Protein AF-0000000077847222 (afdb_homodimer)

pLDDT: mean 74.65, std 18.97, range [24.52, 93.81]

Foldseek 3Di:
DDQPCLVVPCPCPPDDPVRVVVVVLLSLLVSQQDPPDASWHALVSLLVSCCVVVVPLSVQQPCSVVQQVPQDDRGGRTRHVVSSVSSVVSSVVSVVVVVVPD/DLQPPLVVPCPCPPDDPVRVVVVVLLSLLVRQQDPDPASWHALVSLLVSCCVVVVPLSVQQPCSVVQQVPQDDNGGRTRHVVSSVSSVVSSVVSVVVVVPVD

InterPro domains:
  IPR011992 EF-hand domain pair [SSF47473] (16-96)
  IPR013787 S100/CaBP-9k-type, calcium binding, subdomain [PF01023] (19-59)
  IPR013787 S100/CaBP-9k-type, calcium binding, subdomain [SM01394] (18-59)

Structure (mmCIF, N/CA/C/O backbone):
data_AF-0000000077847222-model_v1
#
loop_
_entity.id
_entity.type
_entity.pdbx_description
1 polymer 'S100 calcium binding protein A14'
#
loop_
_atom_site.group_PDB
_atom_site.id
_atom_site.type_symbol
_atom_site.label_atom_id
_atom_site.label_alt_id
_atom_site.label_comp_id
_atom_site.label_asym_id
_atom_site.label_entity_id
_atom_site.label_seq_id
_atom_site.pdbx_PDB_ins_code
_atom_site.Cartn_x
_atom_site.Cartn_y
_atom_site.Cartn_z
_atom_site.occupancy
_atom_site.B_iso_or_equiv
_atom_site.auth_seq_id
_atom_site.auth_comp_id
_atom_site.auth_asym_id
_atom_site.auth_atom_id
_atom_site.pdbx_PDB_model_num
ATOM 1 N N . MET A 1 1 ? -27.25 9.055 10.344 1 24.52 1 MET A N 1
ATOM 2 C CA . MET A 1 1 ? -26.688 7.973 11.148 1 24.52 1 MET A CA 1
ATOM 3 C C . MET A 1 1 ? -25.312 7.559 10.625 1 24.52 1 MET A C 1
ATOM 5 O O . MET A 1 1 ? -25.125 7.414 9.414 1 24.52 1 MET A O 1
ATOM 9 N N . GLY A 1 2 ? -24.188 7.855 11.445 1 28.55 2 GLY A N 1
ATOM 10 C CA . GLY A 1 2 ? -22.781 8.078 11.156 1 28.55 2 GLY A CA 1
ATOM 11 C C . GLY A 1 2 ? -22.156 6.961 10.344 1 28.55 2 GLY A C 1
ATOM 12 O O . GLY A 1 2 ? -22.641 5.828 10.359 1 28.55 2 GLY A O 1
ATOM 13 N N . PHE A 1 3 ? -21.688 7.148 9.25 1 30.14 3 PHE A N 1
ATOM 14 C CA . PHE A 1 3 ? -20.469 6.766 8.539 1 30.14 3 PHE A CA 1
ATOM 15 C C . PHE A 1 3 ? -19.484 6.066 9.469 1 30.14 3 PHE A C 1
ATOM 17 O O . PHE A 1 3 ? -19.547 6.238 10.688 1 30.14 3 PHE A O 1
ATOM 24 N N . GLY A 1 4 ? -18.922 4.781 9.062 1 32.62 4 GLY A N 1
ATOM 25 C CA . GLY A 1 4 ? -17.984 3.844 9.656 1 32.62 4 GLY A CA 1
ATOM 26 C C . GLY A 1 4 ? -16.953 4.516 10.547 1 32.62 4 GLY A C 1
ATOM 27 O O . GLY A 1 4 ? -16.297 5.469 10.125 1 32.62 4 GLY A O 1
ATOM 28 N N . CYS A 1 5 ? -17.297 4.707 11.797 1 34.44 5 CYS A N 1
ATOM 29 C CA . CYS A 1 5 ? -16.578 5.078 13.008 1 34.44 5 CYS A CA 1
ATOM 30 C C . CYS A 1 5 ? -15.141 4.574 12.953 1 34.44 5 CYS A C 1
ATOM 32 O O . CYS A 1 5 ? -14.891 3.371 13.062 1 34.44 5 CYS A O 1
ATOM 34 N N . CYS A 1 6 ? -14.43 4.746 11.859 1 36.31 6 CYS A N 1
ATOM 35 C CA . CYS A 1 6 ? -12.992 4.543 11.828 1 36.31 6 CYS A CA 1
ATOM 36 C C . CYS A 1 6 ? -12.383 4.762 13.211 1 36.31 6 CYS A C 1
ATOM 38 O O . CYS A 1 6 ? -12.242 5.902 13.656 1 36.31 6 CYS A O 1
ATOM 40 N N . LYS A 1 7 ? -13.047 4.105 14.25 1 34.22 7 LYS A N 1
ATOM 41 C CA . LYS A 1 7 ? -12.305 4.184 15.508 1 34.22 7 LYS A CA 1
ATOM 42 C C . LYS A 1 7 ? -10.797 4.25 15.258 1 34.22 7 LYS A C 1
ATOM 44 O O . LYS A 1 7 ? -10.242 3.406 14.555 1 34.22 7 LYS A O 1
ATOM 49 N N . LYS A 1 8 ? -10.281 5.422 15.156 1 40.06 8 LYS A N 1
ATOM 50 C CA . LYS A 1 8 ? -8.859 5.766 15.156 1 40.06 8 LYS A CA 1
ATOM 51 C C . LYS A 1 8 ? -8.055 4.75 15.961 1 40.06 8 LYS A C 1
ATOM 53 O O . LYS A 1 8 ? -8.188 4.664 17.188 1 40.06 8 LYS A O 1
ATOM 58 N N . ARG A 1 9 ? -8.336 3.467 15.672 1 38.53 9 ARG A N 1
ATOM 59 C CA . ARG A 1 9 ? -7.363 2.695 16.438 1 38.53 9 ARG A CA 1
ATOM 60 C C . ARG A 1 9 ? -6.105 3.514 16.703 1 38.53 9 ARG A C 1
ATOM 62 O O . ARG A 1 9 ? -5.453 3.984 15.773 1 38.53 9 ARG A O 1
ATOM 69 N N . LYS A 1 10 ? -6.25 4.266 17.766 1 38.75 10 LYS A N 1
ATOM 70 C CA . LYS A 1 10 ? -5.176 5.055 18.359 1 38.75 10 LYS A CA 1
ATOM 71 C C . LYS A 1 10 ? -3.826 4.363 18.188 1 38.75 10 LYS A C 1
ATOM 73 O O . LYS A 1 10 ? -3.461 3.5 19 1 38.75 10 LYS A O 1
ATOM 78 N N . ASN A 1 11 ? -3.631 3.447 17.266 1 46.59 11 ASN A N 1
ATOM 79 C CA . ASN A 1 11 ? -2.219 3.107 17.391 1 46.59 11 ASN A CA 1
ATOM 80 C C . ASN A 1 11 ? -1.368 4.344 17.672 1 46.59 11 ASN A C 1
ATOM 82 O O . ASN A 1 11 ? -1.164 5.172 16.781 1 46.59 11 ASN A O 1
ATOM 86 N N . SER A 1 12 ? -1.784 5.035 18.812 1 48.78 12 SER A N 1
ATOM 87 C CA . SER A 1 12 ? -0.925 6.074 19.359 1 48.78 12 SER A CA 1
ATOM 88 C C . SER A 1 12 ? 0.541 5.82 19.031 1 48.78 12 SER A C 1
ATOM 90 O O . SER A 1 12 ? 1.429 6.508 19.531 1 48.78 12 SER A O 1
ATOM 92 N N . GLN A 1 13 ? 0.831 4.551 18.672 1 58.66 13 GLN A N 1
ATOM 93 C CA . GLN A 1 13 ? 2.277 4.391 18.562 1 58.66 13 GLN A CA 1
ATOM 94 C C . GLN A 1 13 ? 2.826 5.164 17.375 1 58.66 13 GLN A C 1
ATOM 96 O O . GLN A 1 13 ? 2.09 5.469 16.438 1 58.66 13 GLN A O 1
ATOM 101 N N . GLU A 1 14 ? 3.67 5.957 17.625 1 79.69 14 GLU A N 1
ATOM 102 C CA . GLU A 1 14 ? 4.449 6.781 16.703 1 79.69 14 GLU A CA 1
ATOM 103 C C . GLU A 1 14 ? 4.645 6.07 15.367 1 79.69 14 GLU A C 1
ATOM 105 O O . GLU A 1 14 ? 5.656 5.395 15.164 1 79.69 14 GLU A O 1
ATOM 110 N N . LEU A 1 15 ? 3.531 5.797 14.68 1 81.25 15 LEU A N 1
ATOM 111 C CA . LEU A 1 15 ? 3.652 5.195 13.352 1 81.25 15 LEU A CA 1
ATOM 112 C C . LEU A 1 15 ? 4.344 6.148 12.383 1 81.25 15 LEU A C 1
ATOM 114 O O . LEU A 1 15 ? 4.172 7.363 12.477 1 81.25 15 LEU A O 1
ATOM 118 N N . THR A 1 16 ? 5.23 5.52 11.617 1 90.19 16 THR A N 1
ATOM 119 C CA . THR A 1 16 ? 5.91 6.324 10.609 1 90.19 16 THR A CA 1
ATOM 120 C C . THR A 1 16 ? 4.977 6.629 9.445 1 90.19 16 THR A C 1
ATOM 122 O O . THR A 1 16 ? 3.85 6.129 9.391 1 90.19 16 THR A O 1
ATOM 125 N N . ASP A 1 17 ? 5.363 7.328 8.414 1 90.56 17 ASP A N 1
ATOM 126 C CA . ASP A 1 17 ? 4.543 7.719 7.27 1 90.56 17 ASP A CA 1
ATOM 127 C C . ASP A 1 17 ? 4.125 6.5 6.453 1 90.56 17 ASP A C 1
ATOM 129 O O . ASP A 1 17 ? 2.982 6.418 5.992 1 90.56 17 ASP A O 1
ATOM 133 N N . VAL A 1 18 ? 4.98 5.539 6.379 1 91.75 18 VAL A N 1
ATOM 134 C CA . VAL A 1 18 ? 4.715 4.332 5.605 1 91.75 18 VAL A CA 1
ATOM 135 C C . VAL A 1 18 ? 3.719 3.447 6.355 1 91.75 18 VAL A C 1
ATOM 137 O O . VAL A 1 18 ? 2.75 2.957 5.77 1 91.75 18 VAL A O 1
ATOM 140 N N . GLU A 1 19 ? 3.887 3.342 7.57 1 93.75 19 GLU A N 1
ATOM 141 C CA . GLU A 1 19 ? 2.99 2.549 8.406 1 93.75 19 GLU A CA 1
ATOM 142 C C . GLU A 1 19 ? 1.585 3.143 8.422 1 93.75 19 GLU A C 1
ATOM 144 O O . GLU A 1 19 ? 0.596 2.414 8.312 1 93.75 19 GLU A O 1
ATOM 149 N N . ARG A 1 20 ? 1.618 4.398 8.594 1 90.25 20 ARG A N 1
ATOM 150 C CA . ARG A 1 20 ? 0.344 5.109 8.641 1 90.25 20 ARG A CA 1
ATOM 151 C C . ARG A 1 20 ? -0.404 4.977 7.316 1 90.25 20 ARG A C 1
ATOM 153 O O . ARG A 1 20 ? -1.628 4.828 7.301 1 90.25 20 ARG A O 1
ATOM 160 N N . ALA A 1 21 ? 0.415 5.039 6.305 1 92.12 21 ALA A N 1
ATOM 161 C CA . ALA A 1 21 ? -0.141 4.918 4.957 1 92.12 21 ALA A CA 1
ATOM 162 C C . ALA A 1 21 ? -0.791 3.551 4.758 1 92.12 21 ALA A C 1
ATOM 164 O O . ALA A 1 21 ? -1.91 3.459 4.246 1 92.12 21 ALA A O 1
ATOM 165 N N . ILE A 1 22 ? -0.093 2.506 5.242 1 93.12 22 ILE A N 1
ATOM 166 C CA . ILE A 1 22 ? -0.592 1.141 5.109 1 93.12 22 ILE A CA 1
ATOM 167 C C . ILE A 1 22 ? -1.865 0.974 5.938 1 93.12 22 ILE A C 1
ATOM 169 O O . ILE A 1 22 ? -2.834 0.362 5.48 1 93.12 22 ILE A O 1
ATOM 173 N N . GLU A 1 23 ? -1.912 1.579 7 1 91.12 23 GLU A N 1
ATOM 174 C CA . GLU A 1 23 ? -3.064 1.509 7.895 1 91.12 23 GLU A CA 1
ATOM 175 C C . GLU A 1 23 ? -4.277 2.203 7.281 1 91.12 23 GLU A C 1
ATOM 177 O O . GLU A 1 23 ? -5.402 1.701 7.379 1 91.12 23 GLU A O 1
ATOM 182 N N . ILE A 1 24 ? -4.047 3.322 6.719 1 91.12 24 ILE A N 1
ATOM 183 C CA . ILE A 1 24 ? -5.121 4.109 6.117 1 91.12 24 ILE A CA 1
ATOM 184 C C . ILE A 1 24 ? -5.758 3.32 4.977 1 91.12 24 ILE A C 1
ATOM 186 O O . ILE A 1 24 ? -6.984 3.283 4.848 1 91.12 24 ILE A O 1
ATOM 190 N N . VAL A 1 25 ? -4.891 2.668 4.168 1 91.69 25 VAL A N 1
ATOM 191 C CA . VAL A 1 25 ? -5.363 1.876 3.037 1 91.69 25 VAL A CA 1
ATOM 192 C C . VAL A 1 25 ? -6.219 0.716 3.541 1 91.69 25 VAL A C 1
ATOM 194 O O . VAL A 1 25 ? -7.305 0.46 3.014 1 91.69 25 VAL A O 1
ATOM 197 N N . ILE A 1 26 ? -5.766 0.026 4.617 1 90.12 26 ILE A N 1
ATOM 198 C CA . ILE A 1 26 ? -6.469 -1.114 5.195 1 90.12 26 ILE A CA 1
ATOM 199 C C . ILE A 1 26 ? -7.785 -0.65 5.816 1 90.12 26 ILE A C 1
A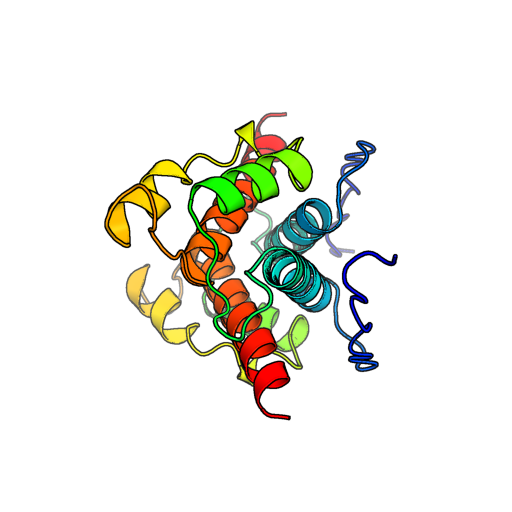TOM 201 O O . ILE A 1 26 ? -8.812 -1.319 5.68 1 90.12 26 ILE A O 1
ATOM 205 N N . ASN A 1 27 ? -7.699 0.481 6.477 1 86.69 27 ASN A N 1
ATOM 206 C CA . ASN A 1 27 ? -8.883 1.048 7.113 1 86.69 27 ASN A CA 1
ATOM 207 C C . ASN A 1 27 ? -9.969 1.375 6.09 1 86.69 27 ASN A C 1
ATOM 209 O O . ASN A 1 27 ? -11.156 1.203 6.363 1 86.69 27 ASN A O 1
ATOM 213 N N . ASN A 1 28 ? -9.453 1.855 4.98 1 85.56 28 ASN A N 1
ATOM 214 C CA . ASN A 1 28 ? -10.391 2.166 3.906 1 85.56 28 ASN A CA 1
ATOM 215 C C . ASN A 1 28 ? -11.086 0.91 3.383 1 85.56 28 ASN A C 1
ATOM 217 O O . ASN A 1 28 ? -12.281 0.928 3.102 1 85.56 28 ASN A O 1
ATOM 221 N N . PHE A 1 29 ? -10.367 -0.197 3.293 1 85.25 29 PHE A N 1
ATOM 222 C CA . PHE A 1 29 ? -10.891 -1.489 2.867 1 85.25 29 PHE A CA 1
ATOM 223 C C . PHE A 1 29 ? -11.906 -2.02 3.871 1 85.25 29 PHE A C 1
ATOM 225 O O . PHE A 1 29 ? -12.953 -2.541 3.482 1 85.25 29 PHE A O 1
ATOM 232 N N . HIS A 1 30 ? -11.562 -1.828 5.148 1 80.44 30 HIS A N 1
ATOM 233 C CA . HIS A 1 30 ? -12.422 -2.326 6.211 1 80.44 30 HIS A CA 1
ATOM 234 C C . HIS A 1 30 ? -13.742 -1.558 6.258 1 80.44 30 HIS A C 1
ATOM 236 O O . HIS A 1 30 ? -14.773 -2.109 6.648 1 80.44 30 HIS A O 1
ATOM 242 N N . CYS A 1 31 ? -13.609 -0.352 5.828 1 78.06 31 CYS A N 1
ATOM 243 C CA . CYS A 1 31 ? -14.812 0.479 5.809 1 78.06 31 CYS A CA 1
ATOM 244 C C . CYS A 1 31 ? -15.781 0.009 4.734 1 78.06 31 CYS A C 1
ATOM 246 O O . CYS A 1 31 ? -17 0.093 4.91 1 78.06 31 CYS A O 1
ATOM 248 N N . TYR A 1 32 ? -15.227 -0.465 3.656 1 75.38 32 TYR A N 1
ATOM 249 C CA . TYR A 1 32 ? -16.047 -0.963 2.555 1 75.38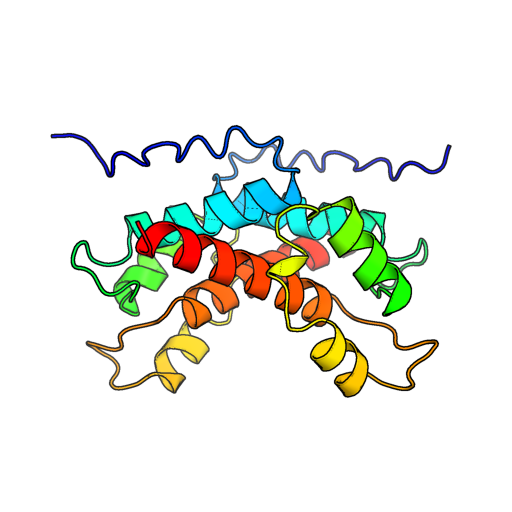 32 TYR A CA 1
ATOM 250 C C . TYR A 1 32 ? -16.344 -2.447 2.725 1 75.38 32 TYR A C 1
ATOM 252 O O . TYR A 1 32 ? -17.406 -2.924 2.311 1 75.38 32 TYR A O 1
ATOM 260 N N . ALA A 1 33 ? -15.297 -3.166 3.189 1 70.25 33 ALA A N 1
ATOM 261 C CA . ALA A 1 33 ? -15.453 -4.605 3.379 1 70.25 33 ALA A CA 1
ATOM 262 C C . ALA A 1 33 ? -16.625 -4.91 4.305 1 70.25 33 ALA A C 1
ATOM 264 O O . ALA A 1 33 ? -16.938 -4.129 5.207 1 70.25 33 ALA A O 1
ATOM 265 N N . VAL A 1 34 ? -17.594 -5.512 3.73 1 60.47 34 VAL A N 1
ATOM 266 C CA . VAL A 1 34 ? -18.891 -5.902 4.27 1 60.47 34 VAL A CA 1
ATOM 267 C C . VAL A 1 34 ? -18.781 -6.16 5.77 1 60.47 34 VAL A C 1
ATOM 269 O O . VAL A 1 34 ? -17.734 -6.602 6.246 1 60.47 34 VAL A O 1
ATOM 272 N N . LYS A 1 35 ? -19.531 -5.312 6.523 1 57.19 35 LYS A N 1
ATOM 273 C CA . LYS A 1 35 ? -19.812 -5.23 7.953 1 57.19 35 LYS A CA 1
ATOM 274 C C . LYS A 1 35 ? -19.625 -6.586 8.633 1 57.19 35 LYS A C 1
ATOM 276 O O . LYS A 1 35 ? -19.484 -6.66 9.852 1 57.19 35 LYS A O 1
ATOM 281 N N . GLY A 1 36 ? -20.047 -7.57 7.957 1 54.56 36 GLY A N 1
ATOM 282 C CA . GLY A 1 36 ? -20.031 -8.727 8.836 1 54.56 36 GLY A CA 1
ATOM 283 C C . GLY A 1 36 ? -18.625 -9.141 9.234 1 54.56 36 GLY A C 1
ATOM 284 O O . GLY A 1 36 ? -17.641 -8.648 8.68 1 54.56 36 GLY A O 1
ATOM 285 N N . ARG A 1 37 ? -18.172 -10.023 9.484 1 56.97 37 ARG A N 1
ATOM 286 C CA . ARG A 1 37 ? -16.859 -10.406 9.992 1 56.97 37 ARG A CA 1
ATOM 287 C C . ARG A 1 37 ? -15.82 -10.414 8.867 1 56.97 37 ARG A C 1
ATOM 289 O O . ARG A 1 37 ? -14.641 -10.688 9.109 1 56.97 37 ARG A O 1
ATOM 296 N N . LYS A 1 38 ? -16.172 -10.922 7.574 1 61.09 38 LYS A N 1
ATOM 297 C CA . LYS A 1 38 ? -15.141 -11.422 6.66 1 61.09 38 LYS A CA 1
ATOM 298 C C . LYS A 1 38 ? -14.547 -10.289 5.828 1 61.09 38 LYS A C 1
ATOM 300 O O . LYS A 1 38 ? -15.289 -9.477 5.258 1 61.09 38 LYS A O 1
ATOM 305 N N . GLU A 1 39 ? -13.438 -9.711 6.109 1 72.75 39 GLU A N 1
ATOM 306 C CA . GLU A 1 39 ? -12.609 -8.75 5.387 1 72.75 39 GLU A CA 1
ATOM 307 C C . GLU A 1 39 ? -12.609 -9.039 3.887 1 72.75 39 GLU A C 1
ATOM 309 O O . GLU A 1 39 ? -11.555 -9.164 3.271 1 72.75 39 GLU A O 1
ATOM 314 N N . CYS A 1 40 ? -13.836 -9.375 3.363 1 79.31 40 CYS A N 1
ATOM 315 C CA . CYS A 1 40 ? -13.93 -9.672 1.938 1 79.31 40 CYS A CA 1
ATOM 316 C C . CYS A 1 40 ? -14.742 -8.617 1.211 1 79.31 40 CYS A C 1
ATOM 318 O O . CYS A 1 40 ? -15.664 -8.031 1.787 1 79.31 40 CYS A O 1
ATOM 320 N N . ILE A 1 41 ? -14.219 -8.094 0.036 1 82.5 41 ILE A N 1
ATOM 321 C CA . ILE A 1 41 ? -14.891 -7.086 -0.774 1 82.5 41 ILE A CA 1
ATOM 322 C C . ILE A 1 41 ? -15.289 -7.688 -2.121 1 82.5 41 ILE A C 1
ATOM 324 O O . ILE A 1 41 ? -14.57 -8.531 -2.664 1 82.5 41 ILE A O 1
ATOM 328 N N . THR A 1 42 ? -16.547 -7.488 -2.551 1 86.81 42 THR A N 1
ATOM 329 C CA . THR A 1 42 ? -16.984 -7.961 -3.859 1 86.81 42 THR A CA 1
ATOM 330 C C . THR A 1 42 ? -16.391 -7.109 -4.973 1 86.81 42 THR A C 1
ATOM 332 O O . THR A 1 42 ? -15.977 -5.973 -4.738 1 86.81 42 THR A O 1
ATOM 335 N N . PRO A 1 43 ? -16.266 -7.68 -6.219 1 87.19 43 PRO A N 1
ATOM 336 C CA . PRO A 1 43 ? -15.719 -6.93 -7.348 1 87.19 43 PRO A CA 1
ATOM 337 C C . PRO A 1 43 ? -16.406 -5.582 -7.551 1 87.19 43 PRO A C 1
ATOM 339 O O . PRO A 1 43 ? -15.758 -4.602 -7.918 1 87.19 43 PRO A O 1
ATOM 342 N N . ASN A 1 44 ? -17.688 -5.527 -7.344 1 87.19 44 ASN A N 1
ATOM 343 C CA . ASN A 1 44 ? -18.438 -4.285 -7.492 1 87.19 44 ASN A CA 1
ATOM 344 C C . ASN A 1 44 ? -18.031 -3.258 -6.441 1 87.19 44 ASN A C 1
ATOM 346 O O . ASN A 1 44 ? -17.891 -2.074 -6.746 1 87.19 44 ASN A O 1
ATOM 350 N N . GLU A 1 45 ? -17.812 -3.803 -5.301 1 88.38 45 GLU A N 1
ATOM 351 C CA . GLU A 1 45 ? -17.422 -2.93 -4.199 1 88.38 45 GLU A CA 1
ATOM 352 C C . GLU A 1 45 ? -15.977 -2.447 -4.371 1 88.38 45 GLU A C 1
ATOM 354 O O . GLU A 1 45 ? -15.664 -1.299 -4.055 1 88.38 45 GLU A O 1
ATOM 359 N N . LEU A 1 46 ? -15.18 -3.324 -4.938 1 89 46 LEU A N 1
ATOM 360 C CA . LEU A 1 46 ? -13.797 -2.959 -5.191 1 89 46 LEU A CA 1
ATOM 361 C C . LEU A 1 46 ? -13.703 -1.836 -6.219 1 89 46 LEU A C 1
ATOM 363 O O . LEU A 1 46 ? -12.938 -0.885 -6.043 1 89 46 LEU A O 1
ATOM 367 N N . ARG A 1 47 ? -14.5 -1.918 -7.18 1 89.69 47 ARG A N 1
ATOM 368 C CA . ARG A 1 47 ? -14.523 -0.893 -8.219 1 89.69 47 ARG A CA 1
ATOM 369 C C . ARG A 1 47 ? -15.008 0.442 -7.66 1 89.69 47 ARG A C 1
ATOM 371 O O . ARG A 1 47 ? -14.445 1.492 -7.977 1 89.69 47 ARG A O 1
ATOM 378 N N . ASP A 1 48 ? -16.016 0.313 -6.844 1 89.25 48 ASP A N 1
ATOM 379 C CA . ASP A 1 48 ? -16.578 1.508 -6.219 1 89.25 48 ASP A CA 1
ATOM 380 C C . ASP A 1 48 ? -15.547 2.174 -5.301 1 89.25 48 ASP A C 1
ATOM 382 O O . ASP A 1 48 ? -15.398 3.398 -5.316 1 89.25 48 ASP A O 1
ATOM 386 N N . LEU A 1 49 ? -14.859 1.326 -4.605 1 87 49 LEU A N 1
ATOM 387 C CA . LEU A 1 49 ? -13.828 1.812 -3.691 1 87 49 LEU A CA 1
ATOM 388 C C . LEU A 1 49 ? -12.719 2.521 -4.453 1 87 49 LEU A C 1
ATOM 390 O O . LEU A 1 49 ? -12.32 3.631 -4.09 1 87 49 LEU A O 1
ATOM 394 N N . VAL A 1 50 ? -12.258 1.924 -5.551 1 90.81 50 VAL A N 1
ATOM 395 C CA . VAL A 1 50 ? -11.18 2.498 -6.348 1 90.81 50 VAL A CA 1
ATOM 396 C C . VAL A 1 50 ? -11.664 3.77 -7.039 1 90.81 50 VAL A C 1
ATOM 398 O O . VAL A 1 50 ? -10.938 4.762 -7.117 1 90.81 50 VAL A O 1
ATOM 401 N N . GLY A 1 51 ? -12.844 3.748 -7.484 1 90.38 51 GLY A N 1
ATOM 402 C CA . GLY A 1 51 ? -13.414 4.891 -8.18 1 90.38 51 GLY A CA 1
ATOM 403 C C . GLY A 1 51 ? -13.711 6.059 -7.258 1 90.38 51 GLY A C 1
ATOM 404 O O . GLY A 1 51 ? -13.648 7.219 -7.672 1 90.38 51 GLY A O 1
ATOM 405 N N . GLN A 1 52 ? -14.047 5.785 -5.98 1 87.38 52 GLN A N 1
ATOM 406 C CA . GLN A 1 52 ? -14.398 6.812 -5.008 1 87.38 52 GLN A CA 1
ATOM 407 C C . GLN A 1 52 ? -13.172 7.285 -4.234 1 87.38 52 GLN A C 1
ATOM 409 O O . GLN A 1 52 ? -13.023 8.477 -3.961 1 87.38 52 GLN A O 1
ATOM 414 N N . ARG A 1 53 ? -12.336 6.352 -3.91 1 88.88 53 ARG A N 1
ATOM 415 C CA . ARG A 1 53 ? -11.203 6.641 -3.041 1 88.88 53 ARG A CA 1
ATOM 416 C C . ARG A 1 53 ? -9.961 7 -3.857 1 88.88 53 ARG A C 1
ATOM 418 O O . ARG A 1 53 ? -9.117 7.773 -3.404 1 88.88 53 ARG A O 1
ATOM 425 N N . LEU A 1 54 ? -9.805 6.477 -5.035 1 89.19 54 LEU A N 1
ATOM 426 C CA . LEU A 1 54 ? -8.688 6.762 -5.922 1 89.19 54 LEU A CA 1
ATOM 427 C C . LEU A 1 54 ? -9.172 7.348 -7.242 1 89.19 54 LEU A C 1
ATOM 429 O O . LEU A 1 54 ? -8.852 6.832 -8.312 1 89.19 54 LEU A O 1
ATOM 433 N N . PRO A 1 55 ? -9.875 8.422 -7.156 1 86.94 55 PRO A N 1
ATOM 434 C CA . PRO A 1 55 ? -10.391 9.008 -8.398 1 86.94 55 PRO A CA 1
ATOM 435 C C . PRO A 1 55 ? -9.273 9.422 -9.359 1 86.94 55 PRO A C 1
ATOM 437 O O . PRO A 1 55 ? -9.477 9.406 -10.578 1 86.94 55 PRO A O 1
ATOM 440 N N . HIS A 1 56 ? -8.18 9.688 -8.883 1 87.38 56 HIS A N 1
ATOM 441 C CA . HIS A 1 56 ? -7.055 10.141 -9.695 1 87.38 56 HIS A CA 1
ATOM 442 C C . HIS A 1 56 ? -6.148 8.984 -10.086 1 87.38 56 HIS A C 1
ATOM 444 O O . HIS A 1 56 ? -5.496 9.023 -11.125 1 87.38 56 HIS A O 1
ATOM 450 N N . LEU A 1 57 ? -6.254 7.965 -9.281 1 86.31 57 LEU A N 1
ATOM 451 C CA . LEU A 1 57 ? -5.363 6.832 -9.516 1 86.31 57 LEU A CA 1
ATOM 452 C C . LEU A 1 57 ? -6.125 5.652 -10.102 1 86.31 57 LEU A C 1
ATOM 454 O O . LEU A 1 57 ? -5.516 4.715 -10.633 1 86.31 57 LEU A O 1
ATOM 458 N N . ALA A 1 58 ? -7.434 5.715 -10.023 1 85.25 58 ALA A N 1
ATOM 459 C CA . ALA A 1 58 ? -8.273 4.629 -10.523 1 85.25 58 ALA A CA 1
ATOM 460 C C . ALA A 1 58 ? -7.941 4.297 -11.977 1 85.25 58 ALA A C 1
ATOM 462 O O . ALA A 1 58 ? -7.945 3.129 -12.367 1 85.25 58 ALA A O 1
ATOM 463 N N . GLU A 1 59 ? -7.605 5.277 -12.695 1 88.06 59 GLU A N 1
ATOM 464 C CA . GLU A 1 59 ? -7.27 5.074 -14.102 1 88.06 59 GLU A CA 1
ATOM 465 C C . GLU A 1 59 ? -5.91 4.398 -14.25 1 88.06 59 GLU A C 1
ATOM 467 O O . GLU A 1 59 ? -5.605 3.83 -15.305 1 88.06 59 GLU A O 1
ATOM 472 N N . SER A 1 60 ? -5.258 4.562 -13.211 1 86.12 60 SER A N 1
ATOM 473 C CA . SER A 1 60 ? -3.914 3.992 -13.234 1 86.12 60 SER A CA 1
ATOM 474 C C . SER A 1 60 ? -3.916 2.555 -12.719 1 86.12 60 SER A C 1
ATOM 476 O O . SER A 1 60 ? -2.988 1.791 -12.992 1 86.12 60 SER A O 1
ATOM 478 N N . VAL A 1 61 ? -5.082 2.254 -12 1 87.81 61 VAL A N 1
ATOM 479 C CA . VAL A 1 61 ? -5.23 0.908 -11.461 1 87.81 61 VAL A CA 1
ATOM 480 C C . VAL A 1 61 ? -5.648 -0.055 -12.57 1 87.81 61 VAL A C 1
ATOM 482 O O . VAL A 1 61 ? -6.766 0.033 -13.086 1 87.81 61 VAL A O 1
ATOM 485 N N . GLY A 1 62 ? -4.879 -0.753 -13.148 1 82.88 62 GLY A N 1
ATOM 486 C CA . GLY A 1 62 ? -5.152 -1.654 -14.258 1 82.88 62 GLY A CA 1
ATOM 487 C C . GLY A 1 62 ? -5.453 -3.074 -13.812 1 82.88 62 GLY A C 1
ATOM 488 O O . GLY A 1 62 ? -5.824 -3.92 -14.633 1 82.88 62 GLY A O 1
ATOM 489 N N . THR A 1 63 ? -5.488 -3.422 -12.609 1 76.19 63 THR A N 1
ATOM 490 C CA . THR A 1 63 ? -5.531 -4.824 -12.211 1 76.19 63 THR A CA 1
ATOM 491 C C . THR A 1 63 ? -6.887 -5.172 -11.602 1 76.19 63 THR A C 1
ATOM 493 O O . THR A 1 63 ? -6.98 -6.066 -10.758 1 76.19 63 THR A O 1
ATOM 496 N N . LEU A 1 64 ? -7.852 -4.508 -11.594 1 80.88 64 LEU A N 1
ATOM 497 C CA . LEU A 1 64 ? -9.141 -4.824 -10.992 1 80.88 64 LEU A CA 1
ATOM 498 C C . LEU A 1 64 ? -9.75 -6.07 -11.633 1 80.88 64 LEU A C 1
ATOM 500 O O . LEU A 1 64 ? -10.211 -6.973 -10.93 1 80.88 64 LEU A O 1
ATOM 504 N N . ASP A 1 65 ? -9.758 -6.16 -12.969 1 83.25 65 ASP A N 1
ATOM 505 C CA . ASP A 1 65 ? -10.32 -7.289 -13.711 1 83.25 65 ASP A CA 1
ATOM 506 C C . ASP A 1 65 ? -9.516 -8.562 -13.453 1 83.25 65 ASP A C 1
ATOM 508 O O . ASP A 1 65 ? -10.094 -9.648 -13.359 1 83.25 65 ASP A O 1
ATOM 512 N N . ASP A 1 66 ? -8.281 -8.414 -13.312 1 85.31 66 ASP A N 1
ATOM 513 C CA . ASP A 1 66 ? -7.398 -9.555 -13.047 1 85.31 66 ASP A CA 1
ATOM 514 C C . ASP A 1 66 ? -7.688 -10.156 -11.672 1 85.31 66 ASP A C 1
ATOM 516 O O . ASP A 1 66 ? -7.695 -11.383 -11.523 1 85.31 66 ASP A O 1
ATOM 520 N N . LYS A 1 67 ? -7.918 -9.297 -10.711 1 80.88 67 LYS A N 1
ATOM 521 C CA . LYS A 1 67 ? -8.172 -9.703 -9.328 1 80.88 67 LYS A CA 1
ATOM 522 C C . LYS A 1 67 ? -9.531 -10.375 -9.195 1 80.88 67 LYS A C 1
ATOM 524 O O . LYS A 1 67 ? -9.703 -11.297 -8.391 1 80.88 67 LYS A O 1
ATOM 529 N N . ILE A 1 68 ? -10.539 -9.945 -9.906 1 81.25 68 ILE A N 1
ATOM 530 C CA . ILE A 1 68 ? -11.898 -10.477 -9.883 1 81.25 68 ILE A CA 1
ATOM 531 C C . ILE A 1 68 ? -11.945 -11.82 -10.602 1 81.25 68 ILE A C 1
ATOM 533 O O . ILE A 1 68 ? -12.633 -12.742 -10.164 1 81.25 68 ILE A O 1
ATOM 537 N N . GLU A 1 69 ? -11.109 -11.953 -11.594 1 80.56 69 GLU A N 1
ATOM 538 C CA . GLU A 1 69 ? -11.133 -13.148 -12.43 1 80.56 69 GLU A CA 1
ATOM 539 C C . GLU A 1 69 ? -10.523 -14.344 -11.695 1 80.56 69 GLU A C 1
ATOM 541 O O . GLU A 1 69 ? -10.93 -15.484 -11.914 1 80.56 69 GLU A O 1
ATOM 546 N N . CYS A 1 70 ? -9.594 -14.07 -10.812 1 65.81 70 CYS A N 1
ATOM 547 C CA . CYS A 1 70 ? -8.82 -15.133 -10.164 1 65.81 70 CYS A CA 1
ATOM 548 C C . CYS A 1 70 ? -9.57 -15.688 -8.961 1 65.81 70 CYS A C 1
ATOM 550 O O . CYS A 1 70 ? -9.344 -16.844 -8.562 1 65.81 70 CYS A O 1
ATOM 552 N N . HIS A 1 71 ? -10.328 -15 -8.203 1 61.34 71 HIS A N 1
ATOM 553 C CA . HIS A 1 71 ? -10.898 -15.422 -6.93 1 61.34 71 HIS A CA 1
ATOM 554 C C . HIS A 1 71 ? -12.242 -16.109 -7.125 1 61.34 71 HIS A C 1
ATOM 556 O O . HIS A 1 71 ? -12.688 -16.859 -6.262 1 61.34 71 HIS A O 1
ATOM 562 N N . GLY A 1 72 ? -12.859 -16.141 -8.055 1 61.88 72 GLY A N 1
ATOM 563 C CA . GLY A 1 72 ? -14.078 -16.922 -8.102 1 61.88 72 GLY A CA 1
ATOM 564 C C . GLY A 1 72 ? -15.109 -16.391 -9.078 1 61.88 72 GLY A C 1
ATOM 565 O O . GLY A 1 72 ? -14.828 -15.445 -9.82 1 61.88 72 GLY A O 1
ATOM 566 N N . ASP A 1 73 ? -16.344 -16.875 -8.883 1 61.97 73 ASP A N 1
ATOM 567 C CA . ASP A 1 73 ? -17.531 -16.641 -9.688 1 61.97 73 ASP A CA 1
ATOM 568 C C . ASP A 1 73 ? -17.922 -15.164 -9.68 1 61.97 73 ASP A C 1
ATOM 570 O O . ASP A 1 73 ? -17.828 -14.492 -8.648 1 61.97 73 ASP A O 1
ATOM 574 N N . GLY A 1 74 ? -17.781 -14.406 -10.703 1 58.59 74 GLY A N 1
ATOM 575 C CA . GLY A 1 74 ? -18.016 -13.031 -11.117 1 58.59 74 GLY A CA 1
ATOM 576 C C . GLY A 1 74 ? -18.828 -12.242 -10.117 1 58.59 74 GLY A C 1
ATOM 577 O O . GLY A 1 74 ? -18.438 -11.141 -9.719 1 58.59 74 GLY A O 1
ATOM 578 N N . ASP A 1 75 ? -20.125 -12.672 -9.836 1 59.66 75 ASP A N 1
ATOM 579 C CA . ASP A 1 75 ? -21.094 -11.781 -9.195 1 59.66 75 ASP A CA 1
ATOM 580 C C . ASP A 1 75 ? -20.953 -11.82 -7.676 1 59.66 75 ASP A C 1
ATOM 582 O O . ASP A 1 75 ? -21.328 -10.867 -6.988 1 59.66 75 ASP A O 1
ATOM 586 N N . GLU A 1 76 ? -20.359 -12.836 -7.129 1 68.31 76 GLU A N 1
ATOM 587 C CA . GLU A 1 76 ? -20.203 -12.883 -5.68 1 68.31 76 GLU A CA 1
ATOM 588 C C . GLU A 1 76 ? -18.766 -13.172 -5.293 1 68.31 76 GLU A C 1
ATOM 590 O O . GLU A 1 76 ? -18.5 -13.953 -4.375 1 68.31 76 GLU A O 1
ATOM 595 N N . ALA A 1 77 ? -17.969 -12.836 -6.184 1 74.5 77 ALA A N 1
ATOM 596 C CA . ALA A 1 77 ? -16.562 -13.055 -5.875 1 74.5 77 ALA A CA 1
ATOM 597 C C . ALA A 1 77 ? -16.141 -12.242 -4.652 1 74.5 77 ALA A C 1
ATOM 599 O O . ALA A 1 77 ? -16.438 -11.047 -4.555 1 74.5 77 ALA A O 1
ATOM 600 N N . LYS A 1 78 ? -15.852 -12.875 -3.592 1 81.38 78 LYS A N 1
ATOM 601 C CA . LYS A 1 78 ? -15.383 -12.234 -2.369 1 81.38 78 LYS A CA 1
ATOM 602 C C . LYS A 1 78 ? -13.875 -11.984 -2.422 1 81.38 78 LYS A C 1
ATOM 604 O O . LYS A 1 78 ? -13.086 -12.93 -2.373 1 81.38 78 LYS A O 1
ATOM 609 N N . LEU A 1 79 ? -13.594 -10.742 -2.795 1 83.75 79 LEU A N 1
ATOM 610 C CA . LEU A 1 79 ? -12.188 -10.359 -2.85 1 83.75 79 LEU A CA 1
ATOM 611 C C . LEU A 1 79 ? -11.625 -10.156 -1.446 1 83.75 79 LEU A C 1
ATOM 613 O O . LEU A 1 79 ? -12.266 -9.539 -0.596 1 83.75 79 LEU A O 1
ATOM 617 N N . GLN A 1 80 ? -10.539 -10.781 -1.264 1 82.12 80 GLN A N 1
ATOM 618 C CA . GLN A 1 80 ? -9.891 -10.68 0.04 1 82.12 80 GLN A CA 1
ATOM 619 C C . GLN A 1 80 ? -8.922 -9.5 0.076 1 82.12 80 GLN A C 1
ATOM 621 O O . GLN A 1 80 ? -8.75 -8.797 -0.922 1 82.12 80 GLN A O 1
ATOM 626 N N . PHE A 1 81 ? -8.25 -9.32 1.121 1 86.25 81 PHE A N 1
ATOM 627 C CA . PHE A 1 81 ? -7.312 -8.219 1.325 1 86.25 81 PHE A CA 1
ATOM 628 C C . PHE A 1 81 ? -6.242 -8.211 0.24 1 86.25 81 PHE A C 1
ATOM 630 O O . PHE A 1 81 ? -5.773 -7.148 -0.173 1 86.25 81 PHE A O 1
ATOM 637 N N . GLY A 1 82 ? -6.09 -9.32 -0.261 1 88.25 82 GLY A N 1
ATOM 638 C CA . GLY A 1 82 ? -5.055 -9.461 -1.275 1 88.25 82 GLY A CA 1
ATOM 639 C C . GLY A 1 82 ? -5.383 -8.742 -2.568 1 88.25 82 GLY A C 1
ATOM 640 O O . GLY A 1 82 ? -4.523 -8.086 -3.154 1 88.25 82 GLY A O 1
ATOM 641 N N . GLU A 1 83 ? -6.543 -8.906 -2.928 1 89.69 83 GLU A N 1
ATOM 642 C CA . GLU A 1 83 ? -6.977 -8.258 -4.164 1 89.69 83 GLU A CA 1
ATOM 643 C C . GLU A 1 83 ? -6.988 -6.738 -4.016 1 89.69 83 GLU A C 1
ATOM 645 O O . GLU A 1 83 ? -6.559 -6.02 -4.922 1 89.69 83 GLU A O 1
ATOM 650 N N . TYR A 1 84 ? -7.59 -6.426 -2.848 1 87.62 84 TYR A N 1
ATOM 651 C CA . TYR A 1 84 ? -7.586 -5 -2.547 1 87.62 84 TYR A CA 1
ATOM 652 C C . TYR A 1 84 ? -6.168 -4.445 -2.543 1 87.62 84 TYR A C 1
ATOM 654 O O . TYR A 1 84 ? -5.914 -3.369 -3.088 1 87.62 84 TYR A O 1
ATOM 662 N N . TRP A 1 85 ? -5.281 -5.258 -2.068 1 90.5 85 TRP A N 1
ATOM 663 C CA . TRP A 1 85 ? -3.887 -4.836 -1.963 1 90.5 85 TRP A CA 1
ATOM 664 C C . TRP A 1 85 ? -3.242 -4.734 -3.342 1 90.5 85 TRP A C 1
ATOM 666 O O . TRP A 1 85 ? -2.447 -3.826 -3.598 1 90.5 85 TRP A O 1
ATOM 676 N N . SER A 1 86 ? -3.547 -5.672 -4.152 1 90.94 86 SER A N 1
ATOM 677 C CA . SER A 1 86 ? -2.984 -5.664 -5.5 1 90.94 86 SER A CA 1
ATOM 678 C C . SER A 1 86 ? -3.422 -4.422 -6.273 1 90.94 86 SER A C 1
ATOM 680 O O . SER A 1 86 ? -2.633 -3.842 -7.02 1 90.94 86 SER A O 1
ATOM 682 N N . VAL A 1 87 ? -4.621 -3.973 -6.062 1 91.25 87 VAL A N 1
ATOM 683 C CA . VAL A 1 87 ? -5.172 -2.799 -6.727 1 91.25 87 VAL A CA 1
ATOM 684 C C . VAL A 1 87 ? -4.43 -1.546 -6.27 1 91.25 87 VAL A C 1
ATOM 686 O O . VAL A 1 87 ? -4.098 -0.68 -7.086 1 91.25 87 VAL A O 1
ATOM 689 N N . MET A 1 88 ? -4.219 -1.543 -4.992 1 93.44 88 MET A N 1
ATOM 690 C CA . MET A 1 88 ? -3.48 -0.416 -4.434 1 93.44 88 MET A CA 1
ATOM 691 C C . MET A 1 88 ? -2.055 -0.377 -4.977 1 93.44 88 MET A C 1
ATOM 693 O O . MET A 1 88 ? -1.517 0.7 -5.238 1 93.44 88 MET A O 1
ATOM 697 N N . GLY A 1 89 ? -1.558 -1.502 -5.195 1 92.19 89 GLY A N 1
ATOM 698 C CA . GLY A 1 89 ? -0.213 -1.599 -5.742 1 92.19 89 GLY A CA 1
ATOM 699 C C . GLY A 1 89 ? -0.091 -1.022 -7.137 1 92.19 89 GLY A C 1
ATOM 700 O O . GLY A 1 89 ? 0.897 -0.359 -7.457 1 92.19 89 GLY A O 1
ATOM 701 N N . ASP A 1 90 ? -1.078 -1.281 -7.852 1 91.94 90 ASP A N 1
ATOM 702 C CA . ASP A 1 90 ? -1.095 -0.751 -9.211 1 91.94 90 ASP A CA 1
ATOM 703 C C . ASP A 1 90 ? -1.109 0.776 -9.203 1 91.94 90 ASP A C 1
ATOM 705 O O . ASP A 1 90 ? -0.431 1.412 -10.016 1 91.94 90 ASP A O 1
ATOM 709 N N . ALA A 1 91 ? -1.921 1.246 -8.273 1 90.31 91 ALA A N 1
ATOM 710 C CA . ALA A 1 91 ? -1.975 2.697 -8.125 1 90.31 91 ALA A CA 1
ATOM 711 C C . ALA A 1 91 ? -0.609 3.26 -7.742 1 90.31 91 ALA A C 1
ATOM 713 O O . ALA A 1 91 ? -0.192 4.301 -8.258 1 90.31 91 ALA A O 1
ATOM 714 N N . ALA A 1 92 ? 0.042 2.48 -6.906 1 89.88 92 ALA A N 1
ATOM 715 C CA . ALA A 1 92 ? 1.375 2.889 -6.473 1 89.88 92 ALA A CA 1
ATOM 716 C C . ALA A 1 92 ? 2.354 2.912 -7.645 1 89.88 92 ALA A C 1
ATOM 718 O O . ALA A 1 92 ? 3.141 3.85 -7.785 1 89.88 92 ALA A O 1
ATOM 719 N N . LYS A 1 93 ? 2.355 1.914 -8.484 1 86.75 93 LYS A N 1
ATOM 720 C CA . LYS A 1 93 ? 3.205 1.834 -9.672 1 86.75 93 LYS A CA 1
ATOM 721 C C . LYS A 1 93 ? 2.926 2.988 -10.625 1 86.75 93 LYS A C 1
ATOM 723 O O . LYS A 1 93 ? 3.842 3.506 -11.266 1 86.75 93 LYS A O 1
ATOM 728 N N . GLY A 1 94 ? 1.754 3.35 -10.68 1 82.81 94 GLY A N 1
ATOM 729 C CA . GLY A 1 94 ? 1.346 4.434 -11.555 1 82.81 94 GLY A CA 1
ATOM 730 C C . GLY A 1 94 ? 1.888 5.785 -11.133 1 82.81 94 GLY A C 1
ATOM 731 O O . GLY A 1 94 ? 2.191 6.633 -11.977 1 82.81 94 GLY A O 1
ATOM 732 N N . CYS A 1 95 ? 1.934 5.879 -9.836 1 76.94 95 CYS A N 1
ATOM 733 C CA . CYS A 1 95 ? 2.443 7.137 -9.305 1 76.94 95 CYS A CA 1
ATOM 734 C C . CYS A 1 95 ? 3.92 7.312 -9.633 1 76.94 95 CYS A C 1
ATOM 736 O O . CYS A 1 95 ? 4.379 8.43 -9.867 1 76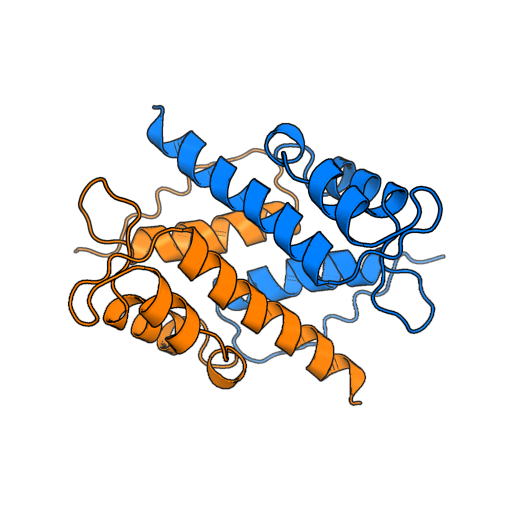.94 95 CYS A O 1
ATOM 738 N N . ARG A 1 96 ? 4.66 6.242 -9.625 1 72.06 96 ARG A N 1
ATOM 739 C CA . ARG A 1 96 ? 6.086 6.277 -9.945 1 72.06 96 ARG A CA 1
ATOM 740 C C . ARG A 1 96 ? 6.309 6.637 -11.414 1 72.06 96 ARG A C 1
ATOM 742 O O . ARG A 1 96 ? 7.227 7.387 -11.734 1 72.06 96 ARG A O 1
ATOM 749 N N . VAL A 1 97 ? 5.578 5.984 -12.25 1 67.44 97 VAL A N 1
ATOM 750 C CA . VAL A 1 97 ? 5.719 6.219 -13.68 1 67.44 97 VAL A CA 1
ATOM 751 C C . VAL A 1 97 ? 5.383 7.672 -14 1 67.44 97 VAL A C 1
ATOM 753 O O . VAL A 1 97 ? 5.934 8.25 -14.945 1 67.44 97 VAL A O 1
ATOM 756 N N . THR A 1 98 ? 4.516 8.148 -13.312 1 58.53 98 THR A N 1
ATOM 757 C CA . THR A 1 98 ? 4.109 9.516 -13.617 1 58.53 98 THR A CA 1
ATOM 758 C C . THR A 1 98 ? 5.238 10.492 -13.305 1 58.53 98 THR A C 1
ATOM 760 O O . THR A 1 98 ? 5.34 11.555 -13.922 1 58.53 98 THR A O 1
ATOM 763 N N . LYS A 1 99 ? 5.957 10.141 -12.375 1 51 99 LYS A N 1
ATOM 764 C CA . LYS A 1 99 ? 7.027 11.094 -12.102 1 51 99 LYS A CA 1
ATOM 765 C C . LYS A 1 99 ? 8.109 11.031 -13.172 1 51 99 LYS A C 1
ATOM 767 O O . LYS A 1 99 ? 9 11.883 -13.211 1 51 99 LYS A O 1
ATOM 772 N N . SER A 1 100 ? 8.383 9.797 -13.664 1 43.31 100 SER A N 1
ATOM 773 C CA . SER A 1 100 ? 9.484 9.758 -14.625 1 43.31 100 SER A CA 1
ATOM 774 C C . SER A 1 100 ? 9.164 10.594 -15.859 1 43.31 100 SER A C 1
ATOM 776 O O . SER A 1 100 ? 10.047 10.867 -16.672 1 43.31 100 SER A O 1
ATOM 778 N N . LYS A 1 101 ? 7.93 10.602 -16.219 1 39.59 101 LYS A N 1
ATOM 779 C CA . LYS A 1 101 ? 7.785 11.188 -17.547 1 39.59 101 LYS A CA 1
ATOM 780 C C . LYS A 1 101 ? 8.148 12.672 -17.531 1 39.59 101 LYS A C 1
ATOM 782 O O . LYS A 1 101 ? 8.367 13.273 -18.594 1 39.59 101 LYS A O 1
ATOM 787 N N . LYS A 1 102 ? 8.188 13.422 -16.438 1 31.38 102 LYS A N 1
ATOM 788 C CA . LYS A 1 102 ? 8.523 14.727 -17 1 31.38 102 LYS A CA 1
ATOM 789 C C . LYS A 1 102 ? 10.016 14.828 -17.297 1 31.38 102 LYS A C 1
ATOM 791 O O . LYS A 1 102 ? 10.844 14.406 -16.484 1 31.38 102 LYS A O 1
ATOM 796 N N . MET B 1 1 ? 23.562 16.391 3.646 1 25.38 1 MET B N 1
ATOM 797 C CA . MET B 1 1 ? 22.938 17.062 2.51 1 25.38 1 MET B CA 1
ATOM 798 C C . MET B 1 1 ? 21.875 16.188 1.871 1 25.38 1 MET B C 1
ATOM 800 O O . MET B 1 1 ? 21.219 16.594 0.917 1 25.38 1 MET B O 1
ATOM 804 N N . GLY B 1 2 ? 22.125 14.875 1.877 1 28.03 2 GLY B N 1
ATOM 805 C CA . GLY B 1 2 ? 21.562 13.953 0.909 1 28.03 2 GLY B CA 1
ATOM 806 C C . GLY B 1 2 ? 20.047 13.844 1.009 1 28.03 2 GLY B C 1
ATOM 807 O O . GLY B 1 2 ? 19.453 12.891 0.504 1 28.03 2 GLY B O 1
ATOM 808 N N . PHE B 1 3 ? 19.578 14.414 2.197 1 32.75 3 PHE B N 1
ATOM 809 C CA . PHE B 1 3 ? 18.25 13.914 2.527 1 32.75 3 PHE B CA 1
ATOM 810 C C . PHE B 1 3 ? 17.266 14.219 1.405 1 32.75 3 PHE B C 1
ATOM 812 O O . PHE B 1 3 ? 17.312 15.297 0.804 1 32.75 3 PHE B O 1
ATOM 819 N N . GLY B 1 4 ? 16.906 13.172 0.512 1 33.72 4 GLY B N 1
ATOM 820 C CA . GLY B 1 4 ? 16.031 13.156 -0.654 1 33.72 4 GLY B CA 1
ATOM 821 C C . GLY B 1 4 ? 14.891 14.156 -0.563 1 33.72 4 GLY B C 1
ATOM 822 O O . GLY B 1 4 ? 14.141 14.156 0.415 1 33.72 4 GLY B O 1
ATOM 823 N N . CYS B 1 5 ? 15.148 15.352 -0.982 1 34.94 5 CYS B N 1
ATOM 824 C CA . CYS B 1 5 ? 14.289 16.484 -1.285 1 34.94 5 CYS B CA 1
ATOM 825 C C . CYS B 1 5 ? 12.938 16.016 -1.812 1 34.94 5 CYS B C 1
ATOM 827 O O . CYS B 1 5 ? 12.836 15.539 -2.943 1 34.94 5 CYS B O 1
ATOM 829 N N . CYS B 1 6 ? 12.328 15.055 -1.187 1 36.81 6 CYS B N 1
ATOM 830 C CA . CYS B 1 6 ? 10.945 14.68 -1.474 1 36.81 6 CYS B CA 1
ATOM 831 C C . CYS B 1 6 ? 10.156 15.875 -2.006 1 36.81 6 CYS B C 1
ATOM 833 O O . CYS B 1 6 ? 9.82 16.781 -1.25 1 36.81 6 CYS B O 1
ATOM 835 N N . LYS B 1 7 ? 10.805 16.516 -3.082 1 34.19 7 LYS B N 1
ATOM 836 C CA . LYS B 1 7 ? 9.93 17.516 -3.705 1 34.19 7 LYS B CA 1
ATOM 837 C C . LYS B 1 7 ? 8.461 17.094 -3.6 1 34.19 7 LYS B C 1
ATOM 839 O O . LYS B 1 7 ? 8.102 15.984 -3.996 1 34.19 7 LYS B O 1
ATOM 844 N N . LYS B 1 8 ? 7.855 17.5 -2.582 1 40.97 8 LYS B N 1
ATOM 845 C CA . LYS B 1 8 ? 6.414 17.453 -2.361 1 40.97 8 LYS B CA 1
ATOM 846 C C . LYS B 1 8 ? 5.652 17.469 -3.684 1 40.97 8 LYS B C 1
ATOM 848 O O . LYS B 1 8 ? 5.66 18.469 -4.402 1 40.97 8 LYS B O 1
ATOM 853 N N . ARG B 1 9 ? 6.129 16.594 -4.633 1 38.84 9 ARG B N 1
ATOM 854 C CA . ARG B 1 9 ? 5.188 16.672 -5.742 1 38.84 9 ARG B CA 1
ATOM 855 C C . ARG B 1 9 ? 3.805 17.094 -5.254 1 38.84 9 ARG B C 1
ATOM 857 O O . ARG B 1 9 ? 3.223 16.453 -4.383 1 38.84 9 ARG B O 1
ATOM 864 N N . LYS B 1 10 ? 3.699 18.344 -5.227 1 39.56 10 LYS B N 1
ATOM 865 C CA . LYS B 1 10 ? 2.445 19.047 -4.961 1 39.56 10 LYS B CA 1
ATOM 866 C C . LYS B 1 10 ? 1.256 18.281 -5.523 1 39.56 10 LYS B C 1
ATOM 868 O O . LYS B 1 10 ? 0.946 18.391 -6.715 1 39.56 10 LYS B O 1
ATOM 873 N N . ASN B 1 11 ? 1.321 16.969 -5.781 1 46.97 11 ASN B N 1
ATOM 874 C CA . ASN B 1 11 ? -0.027 16.641 -6.227 1 46.97 11 ASN B CA 1
ATOM 875 C C . ASN B 1 11 ? -1.088 17.359 -5.41 1 46.97 11 ASN B C 1
ATOM 877 O O . ASN B 1 11 ? -1.321 17.031 -4.246 1 46.97 11 ASN B O 1
ATOM 881 N N . SER B 1 12 ? -0.912 18.734 -5.398 1 48.94 12 SER B N 1
ATOM 882 C CA . SER B 1 12 ? -1.973 19.594 -4.891 1 48.94 12 SER B CA 1
ATOM 883 C C . SER B 1 12 ? -3.342 18.953 -5.059 1 48.94 12 SER B C 1
ATOM 885 O O . SER B 1 12 ? -4.371 19.578 -4.797 1 48.94 12 SER B O 1
ATOM 887 N N . GLN B 1 13 ? -3.41 17.953 -5.992 1 58.84 13 GLN B N 1
ATOM 888 C CA . GLN B 1 13 ? -4.793 17.547 -6.203 1 58.84 13 GLN B CA 1
ATOM 889 C C . GLN B 1 13 ? -5.332 16.797 -4.988 1 58.84 13 GLN B C 1
ATOM 891 O O . GLN B 1 13 ? -4.559 16.266 -4.184 1 58.84 13 GLN B O 1
ATOM 896 N N . GLU B 1 14 ? -6.352 17.188 -4.562 1 79.75 14 GLU B N 1
ATOM 897 C CA . GLU B 1 14 ? -7.156 16.656 -3.469 1 79.75 14 GLU B CA 1
ATOM 898 C C . GLU B 1 14 ? -7.043 15.133 -3.391 1 79.75 14 GLU B C 1
ATOM 900 O O . GLU B 1 14 ? -7.863 14.414 -3.967 1 79.75 14 GLU B O 1
ATOM 905 N N . LEU B 1 15 ? -5.824 14.641 -3.127 1 81.12 15 LEU B N 1
ATOM 906 C CA . LEU B 1 15 ? -5.66 13.203 -2.953 1 81.12 15 LEU B CA 1
ATOM 907 C C . LEU B 1 15 ? -6.414 12.711 -1.722 1 81.12 15 LEU B C 1
ATOM 909 O O . LEU B 1 15 ? -6.508 13.43 -0.722 1 81.12 15 LEU B O 1
ATOM 913 N N . THR B 1 16 ? -7.059 11.57 -1.962 1 90.19 16 THR B N 1
ATOM 914 C CA . THR B 1 16 ? -7.766 10.969 -0.833 1 90.19 16 THR B CA 1
ATOM 915 C C . THR B 1 16 ? -6.785 10.32 0.138 1 90.19 16 THR B C 1
ATOM 917 O O . THR B 1 16 ? -5.586 10.25 -0.138 1 90.19 16 THR B O 1
ATOM 920 N N . ASP B 1 17 ? -7.172 9.719 1.222 1 90.69 17 ASP B N 1
ATOM 921 C CA . ASP B 1 17 ? -6.324 9.102 2.238 1 90.69 17 ASP B CA 1
ATOM 922 C C . ASP B 1 17 ? -5.582 7.891 1.675 1 90.69 17 ASP B C 1
ATOM 924 O O . ASP B 1 17 ? -4.402 7.688 1.971 1 90.69 17 ASP B O 1
ATOM 928 N N . VAL B 1 18 ? -6.234 7.188 0.802 1 91.69 18 VAL B N 1
ATOM 929 C CA . VAL B 1 18 ? -5.648 5.992 0.209 1 91.69 18 VAL B CA 1
ATOM 930 C C . VAL B 1 18 ? -4.59 6.391 -0.816 1 91.69 18 VAL B C 1
ATOM 932 O O . VAL B 1 18 ? -3.48 5.848 -0.818 1 91.69 18 VAL B O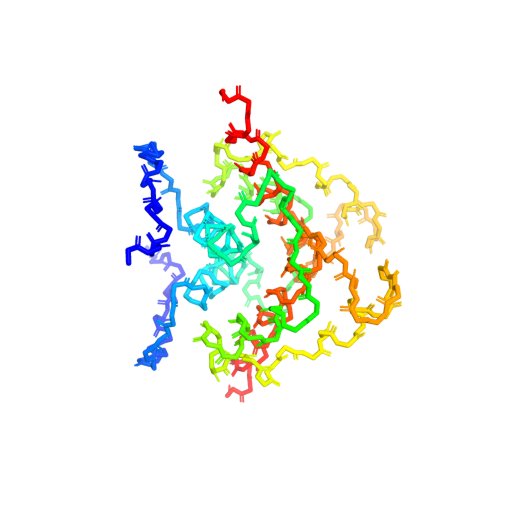 1
ATOM 935 N N . GLU B 1 19 ? -4.859 7.34 -1.558 1 93.81 19 GLU B N 1
ATOM 936 C CA . GLU B 1 19 ? -3.922 7.832 -2.564 1 93.81 19 GLU B CA 1
ATOM 937 C C . GLU B 1 19 ? -2.672 8.414 -1.915 1 93.81 19 GLU B C 1
ATOM 939 O O . GLU B 1 19 ? -1.553 8.156 -2.361 1 93.81 19 GLU B O 1
ATOM 944 N N . ARG B 1 20 ? -2.951 9.172 -0.955 1 90.25 20 ARG B N 1
ATOM 945 C CA . ARG B 1 20 ? -1.854 9.812 -0.236 1 90.25 20 ARG B CA 1
ATOM 946 C C . ARG B 1 20 ? -0.955 8.773 0.426 1 90.25 20 ARG B C 1
ATOM 948 O O . ARG B 1 20 ? 0.269 8.922 0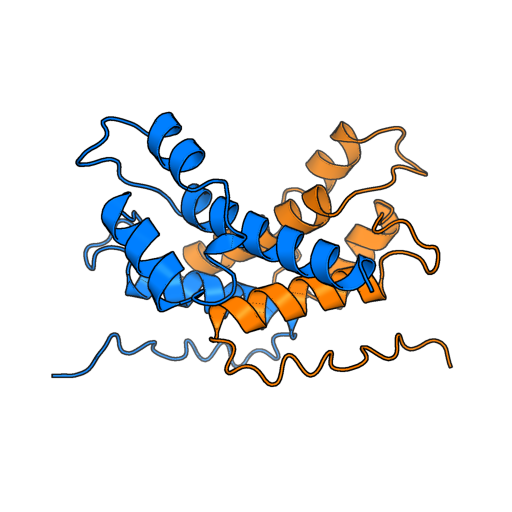.444 1 90.25 20 ARG B O 1
ATOM 955 N N . ALA B 1 21 ? -1.661 7.781 0.928 1 92.25 21 ALA B N 1
ATOM 956 C CA . ALA B 1 21 ? -0.947 6.691 1.585 1 92.25 21 ALA B CA 1
ATOM 957 C C . ALA B 1 21 ? -0.029 5.969 0.604 1 92.25 21 ALA B C 1
ATOM 959 O O . ALA B 1 21 ? 1.135 5.703 0.912 1 92.25 21 ALA B O 1
ATOM 960 N N . ILE B 1 22 ? -0.562 5.727 -0.622 1 93.12 22 ILE B N 1
ATOM 961 C CA . ILE B 1 22 ? 0.202 5.035 -1.651 1 93.12 22 ILE B CA 1
ATOM 962 C C . ILE B 1 22 ? 1.383 5.898 -2.088 1 93.12 22 ILE B C 1
ATOM 964 O O . ILE B 1 22 ? 2.496 5.398 -2.266 1 93.12 22 ILE B O 1
ATOM 968 N N . GLU B 1 23 ? 1.201 7.105 -2.117 1 91.31 23 GLU B N 1
ATOM 969 C CA . GLU B 1 23 ? 2.24 8.047 -2.518 1 91.31 23 GLU B CA 1
ATOM 970 C C . GLU B 1 23 ? 3.359 8.109 -1.482 1 91.31 23 GLU B C 1
ATOM 972 O O . GLU B 1 23 ? 4.539 8.164 -1.839 1 91.31 23 GLU B O 1
ATOM 977 N N . ILE B 1 24 ? 2.986 8.141 -0.281 1 91.19 24 ILE B N 1
ATOM 978 C CA . ILE B 1 24 ? 3.947 8.227 0.812 1 91.19 24 ILE B CA 1
ATOM 979 C C . ILE B 1 24 ? 4.844 6.988 0.808 1 91.19 24 ILE B C 1
ATOM 981 O O . ILE B 1 24 ? 6.062 7.094 0.977 1 91.19 24 ILE B O 1
ATOM 985 N N . VAL B 1 25 ? 4.207 5.816 0.581 1 91.69 25 VAL B N 1
ATOM 986 C CA . VAL B 1 25 ? 4.941 4.559 0.545 1 91.69 25 VAL B CA 1
ATOM 987 C C . VAL B 1 25 ? 5.941 4.578 -0.609 1 91.69 25 VAL B C 1
ATOM 989 O O . VAL B 1 25 ? 7.105 4.211 -0.435 1 91.69 25 VAL B O 1
ATOM 992 N N . ILE B 1 26 ? 5.523 5.059 -1.799 1 90.12 26 ILE B N 1
ATOM 993 C CA . ILE B 1 26 ? 6.363 5.121 -2.99 1 90.12 26 ILE B CA 1
ATOM 994 C C . ILE B 1 26 ? 7.488 6.125 -2.773 1 90.12 26 ILE B C 1
ATOM 996 O O . ILE B 1 26 ? 8.633 5.879 -3.16 1 90.12 26 ILE B O 1
ATOM 1000 N N . ASN B 1 27 ? 7.113 7.234 -2.164 1 86.69 27 ASN B N 1
ATOM 1001 C CA . ASN B 1 27 ? 8.094 8.281 -1.882 1 86.69 27 ASN B CA 1
ATOM 1002 C C . ASN B 1 27 ? 9.195 7.781 -0.953 1 86.69 27 ASN B C 1
ATOM 1004 O O . ASN B 1 27 ? 10.359 8.148 -1.112 1 86.69 27 ASN B O 1
ATOM 1008 N N . ASN B 1 28 ? 8.711 6.977 -0.013 1 85.94 28 ASN B N 1
ATOM 1009 C CA . ASN B 1 28 ? 9.68 6.398 0.915 1 85.94 28 ASN B CA 1
ATOM 1010 C C . ASN B 1 28 ? 10.648 5.461 0.201 1 85.94 28 ASN B C 1
ATOM 1012 O O . ASN B 1 28 ? 11.844 5.457 0.498 1 85.94 28 ASN B O 1
ATOM 1016 N N . PHE B 1 29 ? 10.172 4.691 -0.765 1 85.19 29 PHE B N 1
ATOM 1017 C CA . PHE B 1 29 ? 10.984 3.789 -1.578 1 85.19 29 PHE B CA 1
ATOM 1018 C C . PHE B 1 29 ? 11.969 4.574 -2.432 1 85.19 29 PHE B C 1
ATOM 1020 O O . PHE B 1 29 ? 13.133 4.188 -2.553 1 85.19 29 PHE B O 1
ATOM 1027 N N . HIS B 1 30 ? 11.469 5.688 -2.969 1 80.56 30 HIS B N 1
ATOM 1028 C CA . HIS B 1 30 ? 12.297 6.508 -3.846 1 80.56 30 HIS B CA 1
ATOM 1029 C C . HIS B 1 30 ? 13.422 7.184 -3.068 1 80.56 30 HIS B C 1
ATOM 1031 O O . HIS B 1 30 ? 14.492 7.445 -3.619 1 80.56 30 HIS B O 1
ATOM 1037 N N . CYS B 1 31 ? 13.109 7.387 -1.852 1 77.94 31 CYS B N 1
ATOM 1038 C CA . CYS B 1 31 ? 14.117 8.016 -1.003 1 77.94 31 CYS B CA 1
ATOM 1039 C C . CYS B 1 31 ? 15.281 7.062 -0.735 1 77.94 31 CYS B C 1
ATOM 1041 O O . CYS B 1 31 ? 16.422 7.492 -0.617 1 77.94 31 CYS B O 1
ATOM 1043 N N . TYR B 1 32 ? 14.93 5.812 -0.624 1 75.25 32 TYR B N 1
ATOM 1044 C CA . TYR B 1 32 ? 15.945 4.785 -0.39 1 75.25 32 TYR B CA 1
ATOM 1045 C C . TYR B 1 32 ? 16.5 4.262 -1.707 1 75.25 32 TYR B C 1
ATOM 1047 O O . TYR B 1 32 ? 17.672 3.893 -1.789 1 75.25 32 TYR B O 1
ATOM 1055 N N . ALA B 1 33 ? 15.531 4.023 -2.641 1 69.06 33 ALA B N 1
ATOM 1056 C CA . ALA B 1 33 ? 15.945 3.512 -3.945 1 69.06 33 ALA B CA 1
ATOM 1057 C C . ALA B 1 33 ? 17 4.414 -4.582 1 69.06 33 ALA B C 1
ATOM 1059 O O . ALA B 1 33 ? 16.969 5.633 -4.402 1 69.06 33 ALA B O 1
ATOM 1060 N N . VAL B 1 34 ? 18.188 3.9 -4.5 1 58.94 34 VAL B N 1
ATOM 1061 C CA . VAL B 1 34 ? 19.469 4.426 -4.945 1 58.94 34 VAL B CA 1
ATOM 1062 C C . VAL B 1 34 ? 19.25 5.445 -6.062 1 58.94 34 VAL B C 1
ATOM 1064 O O . VAL B 1 34 ? 18.266 5.379 -6.785 1 58.94 34 VAL B O 1
ATOM 1067 N N . LYS B 1 35 ? 19.984 6.617 -5.887 1 56.12 35 LYS B N 1
ATOM 1068 C CA . LYS B 1 35 ? 20.219 7.871 -6.594 1 56.12 35 LYS B CA 1
ATOM 1069 C C . LYS B 1 35 ? 20.078 7.688 -8.102 1 56.12 35 LYS B C 1
ATOM 1071 O O . LYS B 1 35 ? 20 8.664 -8.844 1 56.12 35 LYS B O 1
ATOM 1076 N N . GLY B 1 36 ? 20.516 6.539 -8.57 1 54.44 36 GLY B N 1
ATOM 1077 C CA . GLY B 1 36 ? 20.469 6.641 -10.016 1 54.44 36 GLY B CA 1
ATOM 1078 C C . GLY B 1 36 ? 19.062 6.539 -10.578 1 54.44 36 GLY B C 1
ATOM 1079 O O . GLY B 1 36 ? 18.094 6.344 -9.828 1 54.44 36 GLY B O 1
ATOM 1080 N N . ARG B 1 37 ? 18.797 6.52 -11.695 1 56.78 37 ARG B N 1
ATOM 1081 C CA . ARG B 1 37 ? 17.484 6.531 -12.336 1 56.78 37 ARG B CA 1
ATOM 1082 C C . ARG B 1 37 ? 16.641 5.344 -11.883 1 56.78 37 ARG B C 1
ATOM 1084 O O . ARG B 1 37 ? 15.492 5.199 -12.305 1 56.78 37 ARG B O 1
ATOM 1091 N N . LYS B 1 38 ? 17.312 4.09 -11.555 1 60.88 38 LYS B N 1
ATOM 1092 C CA . LYS B 1 38 ? 16.516 2.867 -11.586 1 60.88 38 LYS B CA 1
ATOM 1093 C C . LYS B 1 38 ? 15.844 2.619 -10.242 1 60.88 38 LYS B C 1
ATOM 1095 O O . LYS B 1 38 ? 16.484 2.715 -9.188 1 60.88 38 LYS B O 1
ATOM 1100 N N . GLU B 1 39 ? 14.586 2.869 -9.984 1 72.56 39 GLU B N 1
ATOM 1101 C CA . GLU B 1 39 ? 13.695 2.568 -8.867 1 72.56 39 GLU B CA 1
ATOM 1102 C C . GLU B 1 39 ? 13.945 1.164 -8.328 1 72.56 39 GLU B C 1
ATOM 1104 O O . GLU B 1 39 ? 13.023 0.353 -8.242 1 72.56 39 GLU B O 1
ATOM 1109 N N . CYS B 1 40 ? 15.266 0.789 -8.203 1 79 40 CYS B N 1
ATOM 1110 C CA . CYS B 1 40 ? 15.594 -0.538 -7.695 1 79 40 CYS B CA 1
ATOM 1111 C C . CYS B 1 40 ? 16.266 -0.447 -6.336 1 79 40 CYS B C 1
ATOM 1113 O O . CYS B 1 40 ? 16.984 0.518 -6.059 1 79 40 CYS B O 1
ATOM 1115 N N . ILE B 1 41 ? 15.805 -1.266 -5.328 1 82.38 41 ILE B N 1
ATOM 1116 C CA . ILE B 1 41 ? 16.359 -1.3 -3.982 1 82.38 41 ILE B CA 1
ATOM 1117 C C . ILE B 1 41 ? 17 -2.66 -3.725 1 82.38 41 ILE B C 1
ATOM 1119 O O . ILE B 1 41 ? 16.531 -3.684 -4.215 1 82.38 41 ILE B O 1
ATOM 1123 N N . THR B 1 42 ? 18.266 -2.664 -3.199 1 86.88 42 THR B N 1
ATOM 1124 C CA . THR B 1 42 ? 18.922 -3.918 -2.855 1 86.88 42 THR B CA 1
ATOM 1125 C C . THR B 1 42 ? 18.297 -4.543 -1.616 1 86.88 42 THR B C 1
ATOM 1127 O O . THR B 1 42 ? 17.641 -3.852 -0.827 1 86.88 42 THR B O 1
ATOM 1130 N N . PRO B 1 43 ? 18.422 -5.902 -1.444 1 87.44 43 PRO B N 1
ATOM 1131 C CA . PRO B 1 43 ? 17.859 -6.582 -0.275 1 87.44 43 PRO B CA 1
ATOM 1132 C C . PRO B 1 43 ? 18.297 -5.945 1.043 1 87.44 43 PRO B C 1
ATOM 1134 O O . PRO B 1 43 ? 17.516 -5.887 1.994 1 87.44 43 PRO B O 1
ATOM 1137 N N . ASN B 1 44 ? 19.516 -5.492 1.13 1 87.31 44 ASN B N 1
ATOM 1138 C CA . ASN B 1 44 ? 20.031 -4.852 2.336 1 87.31 44 ASN B CA 1
ATOM 1139 C C . ASN B 1 44 ? 19.328 -3.523 2.605 1 87.31 44 ASN B C 1
ATOM 1141 O O . ASN B 1 44 ? 19 -3.207 3.752 1 87.31 44 ASN B O 1
ATOM 1145 N N . GLU B 1 45 ? 19.078 -2.877 1.532 1 88.44 45 GLU B N 1
ATOM 1146 C CA . GLU B 1 45 ? 18.422 -1.586 1.646 1 88.44 45 GLU B CA 1
ATOM 1147 C C . GLU B 1 45 ? 16.938 -1.76 1.989 1 88.44 45 GLU B C 1
ATOM 1149 O O . GLU B 1 45 ? 16.375 -0.978 2.762 1 88.44 45 GLU B O 1
ATOM 1154 N N . LEU B 1 46 ? 16.391 -2.826 1.455 1 89.06 46 LEU B N 1
ATOM 1155 C CA . LEU B 1 46 ? 14.992 -3.117 1.751 1 89.06 46 LEU B CA 1
ATOM 1156 C C . LEU B 1 46 ? 14.805 -3.438 3.23 1 89.06 46 LEU B C 1
ATOM 1158 O O . LEU B 1 46 ? 13.859 -2.955 3.857 1 89.06 46 LEU B O 1
ATOM 1162 N N . ARG B 1 47 ? 15.695 -4.141 3.746 1 89.62 47 ARG B N 1
ATOM 1163 C CA . ARG B 1 47 ? 15.641 -4.5 5.16 1 89.62 47 ARG B CA 1
ATOM 1164 C C . ARG B 1 47 ? 15.797 -3.266 6.043 1 89.62 47 ARG B C 1
ATOM 1166 O O . ARG B 1 47 ? 15.078 -3.113 7.035 1 89.62 47 ARG B O 1
ATOM 1173 N N . ASP B 1 48 ? 16.719 -2.451 5.621 1 89.25 48 ASP B N 1
ATOM 1174 C CA . ASP B 1 48 ? 16.969 -1.216 6.359 1 89.25 48 ASP B CA 1
ATOM 1175 C C . ASP B 1 48 ? 15.75 -0.302 6.332 1 89.25 48 ASP B C 1
ATOM 1177 O O . ASP B 1 48 ? 15.367 0.27 7.355 1 89.25 48 ASP B O 1
ATOM 1181 N N . LEU B 1 49 ? 15.156 -0.276 5.172 1 86.94 49 LEU B N 1
ATOM 1182 C CA . LEU B 1 49 ? 13.961 0.543 4.996 1 86.94 49 LEU B CA 1
ATOM 1183 C C . LEU B 1 49 ? 12.82 0.044 5.879 1 86.94 49 LEU B C 1
ATOM 1185 O O . LEU B 1 49 ? 12.18 0.833 6.578 1 86.94 49 LEU B O 1
ATOM 1189 N N . VAL B 1 50 ? 12.602 -1.263 5.898 1 90.94 50 VAL B N 1
ATOM 1190 C CA . VAL B 1 50 ? 11.531 -1.854 6.688 1 90.94 50 VAL B CA 1
ATOM 1191 C C . VAL B 1 50 ? 11.844 -1.708 8.172 1 90.94 50 VAL B C 1
ATOM 1193 O O . VAL B 1 50 ? 10.953 -1.418 8.977 1 90.94 50 VAL B O 1
ATOM 1196 N N . GLY B 1 51 ? 13.039 -1.876 8.523 1 90.56 51 GLY B N 1
ATOM 1197 C CA . GLY B 1 51 ? 13.453 -1.781 9.914 1 90.56 51 GLY B CA 1
ATOM 1198 C C . GLY B 1 51 ? 13.43 -0.362 10.445 1 90.56 51 GLY B C 1
ATOM 1199 O O . GLY B 1 51 ? 13.188 -0.146 11.633 1 90.56 51 GLY B O 1
ATOM 1200 N N . GLN B 1 52 ? 13.68 0.649 9.586 1 87.44 52 GLN B N 1
ATOM 1201 C CA . GLN B 1 52 ? 13.727 2.053 9.984 1 87.44 52 GLN B CA 1
ATOM 1202 C C . GLN B 1 52 ? 12.359 2.707 9.844 1 87.44 52 GLN B C 1
ATOM 1204 O O . GLN B 1 52 ? 11.953 3.506 10.695 1 87.44 52 GLN B O 1
ATOM 1209 N N . ARG B 1 53 ? 11.664 2.34 8.797 1 89 53 ARG B N 1
ATOM 1210 C CA . ARG B 1 53 ? 10.406 3.002 8.469 1 89 53 ARG B CA 1
ATOM 1211 C C . ARG B 1 53 ? 9.219 2.252 9.062 1 89 53 ARG B C 1
ATOM 1213 O O . ARG B 1 53 ? 8.195 2.855 9.383 1 89 53 ARG B O 1
ATOM 1220 N N . LEU B 1 54 ? 9.289 0.966 9.219 1 89.44 54 LEU B N 1
ATOM 1221 C CA . LEU B 1 54 ? 8.242 0.139 9.805 1 89.44 54 LEU B CA 1
ATOM 1222 C C . LEU B 1 54 ? 8.758 -0.593 11.039 1 89.44 54 LEU B C 1
ATOM 1224 O O . LEU B 1 54 ? 8.664 -1.82 11.125 1 89.44 54 LEU B O 1
ATOM 1228 N N . PRO B 1 55 ? 9.211 0.152 11.977 1 86.88 55 PRO B N 1
ATOM 1229 C CA . PRO B 1 55 ? 9.734 -0.51 13.18 1 86.88 55 PRO B CA 1
ATOM 1230 C C . PRO B 1 55 ? 8.68 -1.342 13.898 1 86.88 55 PRO B C 1
ATOM 1232 O O . PRO B 1 55 ? 9.016 -2.344 14.539 1 86.88 55 PRO B O 1
ATOM 1235 N N . HIS B 1 56 ? 7.504 -1.029 13.75 1 87.31 56 HIS B N 1
ATOM 1236 C CA . HIS B 1 56 ? 6.41 -1.712 14.438 1 87.31 56 HIS B CA 1
ATOM 1237 C C . HIS B 1 56 ? 5.801 -2.795 13.555 1 87.31 56 HIS B C 1
ATOM 1239 O O . HIS B 1 56 ? 5.254 -3.777 14.062 1 87.31 56 HIS B O 1
ATOM 1245 N N . LEU B 1 57 ? 6.012 -2.588 12.289 1 86.12 57 LEU B N 1
ATOM 1246 C CA . LEU B 1 57 ? 5.387 -3.514 11.352 1 86.12 57 LEU B CA 1
ATOM 1247 C C . LEU B 1 57 ? 6.422 -4.457 10.75 1 86.12 57 LEU B C 1
ATOM 1249 O O . LEU B 1 57 ? 6.066 -5.48 10.164 1 86.12 57 LEU B O 1
ATOM 1253 N N . ALA B 1 58 ? 7.668 -4.109 10.922 1 85.38 58 ALA B N 1
ATOM 1254 C CA . ALA B 1 58 ? 8.75 -4.914 10.359 1 85.38 58 ALA B CA 1
ATOM 1255 C C . ALA B 1 58 ? 8.648 -6.363 10.82 1 85.38 58 ALA B C 1
ATOM 1257 O O . ALA B 1 58 ? 8.922 -7.285 10.047 1 85.38 58 ALA B O 1
ATOM 1258 N N . GLU B 1 59 ? 8.234 -6.539 11.992 1 88.31 59 GLU B N 1
ATOM 1259 C CA . GLU B 1 59 ? 8.102 -7.891 12.531 1 88.31 59 GLU B CA 1
ATOM 1260 C C . GLU B 1 59 ? 6.926 -8.625 11.906 1 88.31 59 GLU B C 1
ATOM 1262 O O . GLU B 1 59 ? 6.863 -9.859 11.945 1 88.31 59 GLU B O 1
ATOM 1267 N N . SER B 1 60 ? 6.141 -7.805 11.414 1 86.5 60 SER B N 1
ATOM 1268 C CA . SER B 1 60 ? 4.941 -8.375 10.805 1 86.5 60 SER B CA 1
ATOM 1269 C C . SER B 1 60 ? 5.16 -8.664 9.32 1 86.5 60 SER B C 1
ATOM 1271 O O . SER B 1 60 ? 4.434 -9.469 8.727 1 86.5 60 SER B O 1
ATOM 1273 N N . VAL B 1 61 ? 6.258 -7.98 8.805 1 87.69 61 VAL B N 1
ATOM 1274 C CA . VAL B 1 61 ? 6.602 -8.172 7.395 1 87.69 61 VAL B CA 1
ATOM 1275 C C . VAL B 1 61 ? 7.332 -9.5 7.219 1 87.69 61 VAL B C 1
ATOM 1277 O O . VAL B 1 61 ? 8.469 -9.656 7.676 1 87.69 61 VAL B O 1
ATOM 1280 N N . GLY B 1 62 ? 6.797 -10.5 6.883 1 82.75 62 GLY B N 1
ATOM 1281 C CA . GLY B 1 62 ? 7.379 -11.828 6.762 1 82.75 62 GLY B CA 1
ATOM 1282 C C . GLY B 1 62 ? 7.875 -12.141 5.363 1 82.75 62 GLY B C 1
ATOM 1283 O O . GLY B 1 62 ? 8.484 -13.188 5.129 1 82.75 62 GLY B O 1
ATOM 1284 N N . THR B 1 63 ? 7.84 -11.305 4.414 1 76.75 63 THR B N 1
ATOM 1285 C CA . THR B 1 63 ? 8.117 -11.695 3.035 1 76.75 63 THR B CA 1
ATOM 1286 C C . THR B 1 63 ? 9.414 -11.062 2.543 1 76.75 63 THR B C 1
ATOM 1288 O O . THR B 1 63 ? 9.562 -10.797 1.349 1 76.75 63 THR B O 1
ATOM 1291 N N . LEU B 1 64 ? 10.234 -10.523 3.197 1 81.06 64 LEU B N 1
ATOM 1292 C CA . LEU B 1 64 ? 11.469 -9.898 2.732 1 81.06 64 LEU B CA 1
ATOM 1293 C C . LEU B 1 64 ? 12.383 -10.938 2.084 1 81.06 64 LEU B C 1
ATOM 1295 O O . LEU B 1 64 ? 12.914 -10.703 0.994 1 81.06 64 LEU B O 1
ATOM 1299 N N . ASP B 1 65 ? 12.594 -12.094 2.725 1 83.38 65 ASP B N 1
ATOM 1300 C CA . ASP B 1 65 ? 13.445 -13.164 2.229 1 83.38 65 ASP B CA 1
ATOM 1301 C C . ASP B 1 65 ? 12.891 -13.758 0.936 1 83.38 65 ASP B C 1
ATOM 1303 O O . ASP B 1 65 ? 13.648 -14.109 0.03 1 83.38 65 ASP B O 1
ATOM 1307 N N . ASP B 1 66 ? 11.617 -13.82 0.843 1 85.44 66 ASP B N 1
ATOM 1308 C CA . ASP B 1 66 ? 10.961 -14.352 -0.345 1 85.44 66 ASP B CA 1
ATOM 1309 C C . ASP B 1 66 ? 11.188 -13.445 -1.554 1 85.44 66 ASP B C 1
ATOM 1311 O O . ASP B 1 66 ? 11.43 -13.93 -2.662 1 85.44 66 ASP B O 1
ATOM 1315 N N . LYS B 1 67 ? 11.125 -12.156 -1.316 1 80.81 67 LYS B N 1
ATOM 1316 C CA . LYS B 1 67 ? 11.281 -11.148 -2.363 1 80.81 67 LYS B CA 1
ATOM 1317 C C . LYS B 1 67 ? 12.727 -11.094 -2.859 1 80.81 67 LYS B C 1
ATOM 1319 O O . LYS B 1 67 ? 12.969 -10.844 -4.043 1 80.81 67 LYS B O 1
ATOM 1324 N N . ILE B 1 68 ? 13.703 -11.258 -2.008 1 81.62 68 ILE B N 1
ATOM 1325 C CA . ILE B 1 68 ? 15.125 -11.227 -2.33 1 81.62 68 IL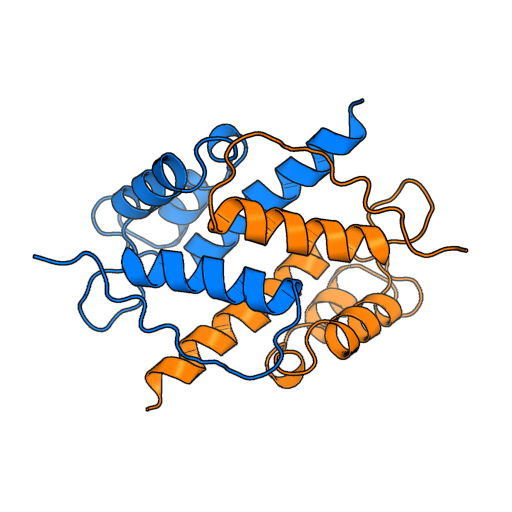E B CA 1
ATOM 1326 C C . ILE B 1 68 ? 15.523 -12.492 -3.084 1 81.62 68 ILE B C 1
ATOM 1328 O O . ILE B 1 68 ? 16.312 -12.438 -4.031 1 81.62 68 ILE B O 1
ATOM 1332 N N . GLU B 1 69 ? 14.883 -13.586 -2.76 1 81 69 GLU B N 1
ATOM 1333 C CA . GLU B 1 69 ? 15.242 -14.883 -3.334 1 81 69 GLU B CA 1
ATOM 1334 C C . GLU B 1 69 ? 14.781 -14.984 -4.785 1 81 69 GLU B C 1
ATOM 1336 O O . GLU B 1 69 ? 15.422 -15.648 -5.598 1 81 69 GLU B O 1
ATOM 1341 N N . CYS B 1 70 ? 13.719 -14.273 -5.117 1 67 70 CYS B N 1
ATOM 1342 C CA . CYS B 1 70 ? 13.086 -14.414 -6.426 1 67 70 CYS B CA 1
ATOM 1343 C C . CYS B 1 70 ? 13.766 -13.516 -7.457 1 67 70 CYS B C 1
ATOM 1345 O O . CYS B 1 70 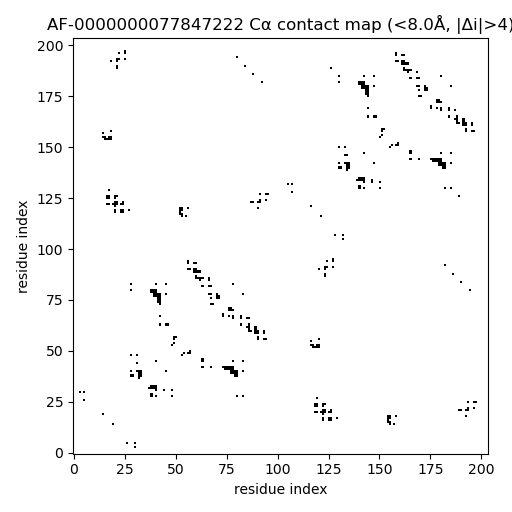? 13.727 -13.797 -8.656 1 67 70 CYS B O 1
ATOM 1347 N N . HIS B 1 71 ? 14.281 -12.383 -7.18 1 61.78 71 HIS B N 1
ATOM 1348 C CA . HIS B 1 71 ? 14.758 -11.391 -8.141 1 61.78 71 HIS B CA 1
ATOM 1349 C C . HIS B 1 71 ? 16.219 -11.617 -8.484 1 61.78 71 HIS B C 1
ATOM 1351 O O . HIS B 1 71 ? 16.703 -11.156 -9.531 1 61.78 71 HIS B O 1
ATOM 1357 N N . GLY B 1 72 ? 16.938 -12.289 -7.965 1 62.53 72 GLY B N 1
ATOM 1358 C CA . GLY B 1 72 ? 18.297 -12.477 -8.477 1 62.53 72 GLY B CA 1
ATOM 1359 C C . GLY B 1 72 ? 19.297 -12.859 -7.406 1 62.53 72 GLY B C 1
ATOM 1360 O O . GLY B 1 72 ? 18.906 -13.117 -6.262 1 62.53 72 GLY B O 1
ATOM 1361 N N . ASP B 1 73 ? 20.531 -12.688 -7.809 1 62.53 73 ASP B N 1
ATOM 1362 C CA . ASP B 1 73 ? 21.734 -13.047 -7.066 1 62.53 73 ASP B CA 1
ATOM 1363 C C . ASP B 1 73 ? 21.828 -12.258 -5.762 1 62.53 73 ASP B C 1
ATOM 1365 O O . ASP B 1 73 ? 21.484 -11.078 -5.719 1 62.53 73 ASP B O 1
ATOM 1369 N N . GLY B 1 74 ? 21.672 -12.773 -4.613 1 59.22 74 GLY B N 1
ATOM 1370 C CA . GLY B 1 74 ? 21.672 -12.422 -3.201 1 59.22 74 GLY B CA 1
ATOM 1371 C C . GLY B 1 74 ? 22.188 -11.023 -2.93 1 59.22 74 GLY B C 1
ATOM 1372 O O . GLY B 1 74 ? 21.547 -10.242 -2.238 1 59.22 74 GLY B O 1
ATOM 1373 N N . ASP B 1 75 ? 23.5 -10.75 -3.281 1 60.28 75 ASP B N 1
ATOM 1374 C CA . ASP B 1 75 ? 24.172 -9.586 -2.725 1 60.28 75 ASP B CA 1
ATOM 1375 C C . ASP B 1 75 ? 23.891 -8.328 -3.549 1 60.28 75 ASP B C 1
ATOM 1377 O O . ASP B 1 75 ? 23.984 -7.211 -3.043 1 60.28 75 ASP B O 1
ATOM 1381 N N . GLU B 1 76 ? 23.484 -8.461 -4.766 1 68.81 76 GLU B N 1
ATOM 1382 C CA . GLU B 1 76 ? 23.188 -7.273 -5.566 1 68.81 76 GLU B CA 1
ATOM 1383 C C . GLU B 1 76 ? 21.812 -7.367 -6.211 1 68.81 76 GLU B C 1
ATOM 1385 O O . GLU B 1 76 ? 21.641 -7.008 -7.375 1 68.81 76 GLU B O 1
ATOM 1390 N N . ALA B 1 77 ? 21.078 -8.125 -5.582 1 75.06 77 ALA B N 1
ATOM 1391 C CA . ALA B 1 77 ? 19.719 -8.25 -6.113 1 75.06 77 ALA B CA 1
ATOM 1392 C C . ALA B 1 77 ? 19 -6.906 -6.109 1 75.06 77 ALA B C 1
ATOM 1394 O O . ALA B 1 77 ? 19.031 -6.18 -5.113 1 75.06 77 ALA B O 1
ATOM 1395 N N . LYS B 1 78 ? 18.734 -6.371 -7.238 1 81.06 78 LYS B N 1
ATOM 1396 C CA . LYS B 1 78 ? 18 -5.113 -7.383 1 81.06 78 LYS B CA 1
ATOM 1397 C C . LYS B 1 78 ? 16.5 -5.344 -7.316 1 81.06 78 LYS B C 1
ATOM 1399 O O . LYS B 1 78 ? 15.914 -5.953 -8.219 1 81.06 78 LYS B O 1
ATOM 1404 N N . LEU B 1 79 ? 16.016 -5.086 -6.109 1 83.56 79 LEU B N 1
ATOM 1405 C CA . LEU B 1 79 ? 14.578 -5.227 -5.918 1 83.56 79 LEU B CA 1
ATOM 1406 C C . LEU B 1 79 ? 13.828 -4.062 -6.559 1 83.56 79 LEU B C 1
ATOM 1408 O O . LEU B 1 79 ? 14.242 -2.908 -6.426 1 83.56 79 LEU B O 1
ATOM 1412 N N . GLN B 1 80 ? 12.875 -4.445 -7.297 1 82.19 80 GLN B N 1
ATOM 1413 C CA . GLN B 1 80 ? 12.07 -3.428 -7.969 1 82.19 80 GLN B CA 1
ATOM 1414 C C . GLN B 1 80 ? 10.906 -2.98 -7.09 1 82.19 80 GLN B C 1
ATOM 1416 O O . GLN B 1 80 ? 10.719 -3.498 -5.988 1 82.19 80 GLN B O 1
ATOM 1421 N N . PHE B 1 81 ? 10.117 -2.135 -7.555 1 86.31 81 PHE B N 1
ATOM 1422 C CA . PHE B 1 81 ? 8.977 -1.585 -6.832 1 86.31 81 PHE B CA 1
ATOM 1423 C C . PHE B 1 81 ? 8.047 -2.697 -6.359 1 86.31 81 PHE B C 1
ATOM 1425 O O . PHE B 1 81 ? 7.438 -2.596 -5.293 1 86.31 81 PHE B O 1
ATOM 1432 N N . GLY B 1 82 ? 8.156 -3.709 -7.047 1 88.19 82 GLY B N 1
ATOM 1433 C CA . GLY B 1 82 ? 7.285 -4.832 -6.734 1 88.19 82 GLY B CA 1
ATOM 1434 C C . GLY B 1 82 ? 7.609 -5.484 -5.402 1 88.19 82 GLY B C 1
ATOM 1435 O O . GLY B 1 82 ? 6.707 -5.816 -4.633 1 88.19 82 GLY B O 1
ATOM 1436 N N . GLU B 1 83 ? 8.82 -5.645 -5.215 1 89.56 83 GLU B N 1
ATOM 1437 C CA . GLU B 1 83 ? 9.25 -6.27 -3.969 1 89.56 83 GLU B CA 1
ATOM 1438 C C . GLU B 1 83 ? 8.953 -5.371 -2.77 1 89.56 83 GLU B C 1
ATOM 1440 O O . GLU B 1 83 ? 8.5 -5.848 -1.729 1 89.56 83 GLU B O 1
ATOM 1445 N N . TYR B 1 84 ? 9.352 -4.109 -3.068 1 87.5 84 TYR B N 1
ATOM 1446 C CA . TYR B 1 84 ? 9.039 -3.133 -2.031 1 87.5 84 TYR B CA 1
ATOM 1447 C C . TYR B 1 84 ? 7.551 -3.125 -1.714 1 87.5 84 TYR B C 1
ATOM 1449 O O . TYR B 1 84 ? 7.156 -3.084 -0.546 1 87.5 84 TYR B O 1
ATOM 1457 N N . TRP B 1 85 ? 6.785 -3.309 -2.742 1 90.56 85 TRP B N 1
ATOM 1458 C CA . TRP B 1 85 ? 5.332 -3.275 -2.59 1 90.56 85 TRP B CA 1
ATOM 1459 C C . TRP B 1 85 ? 4.836 -4.508 -1.839 1 90.56 85 TRP B C 1
ATOM 1461 O O . TRP B 1 85 ? 3.916 -4.414 -1.022 1 90.56 85 TRP B O 1
ATOM 1471 N N . SER B 1 86 ? 5.395 -5.609 -2.182 1 90.69 86 SER B N 1
ATOM 1472 C CA . SER B 1 86 ? 4.992 -6.844 -1.519 1 90.69 86 SER B CA 1
ATOM 1473 C C . SER B 1 86 ? 5.266 -6.781 -0.019 1 90.69 86 SER B C 1
ATOM 1475 O O . SER B 1 8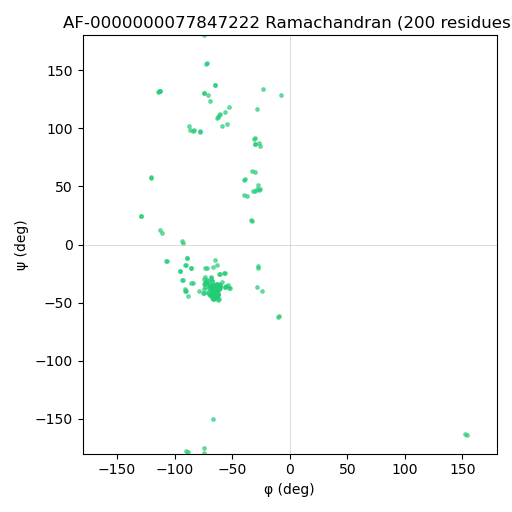6 ? 4.461 -7.262 0.784 1 90.69 86 SER B O 1
ATOM 1477 N N . VAL B 1 87 ? 6.332 -6.148 0.385 1 91.06 87 VAL B N 1
ATOM 1478 C CA . VAL B 1 87 ? 6.723 -6.004 1.784 1 91.06 87 VAL B CA 1
ATOM 1479 C C . VAL B 1 87 ? 5.707 -5.129 2.516 1 91.06 87 VAL B C 1
ATOM 1481 O O . VAL B 1 87 ? 5.305 -5.441 3.641 1 91.06 87 VAL B O 1
ATOM 1484 N N . MET B 1 88 ? 5.371 -4.09 1.831 1 93.44 88 MET B N 1
ATOM 1485 C CA . MET B 1 88 ? 4.375 -3.189 2.402 1 93.44 88 MET B CA 1
ATOM 1486 C C . MET B 1 88 ? 3.037 -3.898 2.576 1 93.44 88 MET B C 1
ATOM 1488 O O . MET B 1 88 ? 2.336 -3.678 3.564 1 93.44 88 MET B O 1
ATOM 1492 N N . GLY B 1 89 ? 2.789 -4.758 1.69 1 92.19 89 GLY B N 1
ATOM 1493 C CA . GLY B 1 89 ? 1.553 -5.52 1.756 1 92.19 89 GLY B CA 1
ATOM 1494 C C . GLY B 1 89 ? 1.479 -6.434 2.965 1 92.19 89 GLY B C 1
ATOM 1495 O O . GLY B 1 89 ? 0.425 -6.559 3.592 1 92.19 89 GLY B O 1
ATOM 1496 N N . ASP B 1 90 ? 2.562 -6.984 3.225 1 91.75 90 ASP B N 1
ATOM 1497 C CA . ASP B 1 90 ? 2.629 -7.859 4.391 1 91.75 90 ASP B CA 1
ATOM 1498 C C . ASP B 1 90 ? 2.355 -7.082 5.676 1 91.75 90 ASP B C 1
ATOM 1500 O O . ASP B 1 90 ? 1.663 -7.574 6.57 1 91.75 90 ASP B O 1
ATOM 1504 N N . ALA B 1 91 ? 2.961 -5.898 5.668 1 90 91 ALA B N 1
ATOM 1505 C CA . ALA B 1 91 ? 2.721 -5.031 6.816 1 90 91 ALA B CA 1
ATOM 1506 C C . ALA B 1 91 ? 1.239 -4.688 6.945 1 90 91 ALA B C 1
ATOM 1508 O O . ALA B 1 91 ? 0.691 -4.68 8.055 1 90 91 ALA B O 1
ATOM 1509 N N . ALA B 1 92 ? 0.665 -4.512 5.785 1 89.75 92 ALA B N 1
ATOM 1510 C CA . ALA B 1 92 ? -0.761 -4.195 5.762 1 89.75 92 ALA B CA 1
ATOM 1511 C C . ALA B 1 92 ? -1.59 -5.355 6.301 1 89.75 92 ALA B C 1
ATOM 1513 O O . ALA B 1 92 ? -2.523 -5.152 7.078 1 89.75 92 ALA B O 1
ATOM 1514 N N . LYS B 1 93 ? -1.314 -6.566 5.914 1 86.69 93 LYS B N 1
ATOM 1515 C CA . LYS B 1 93 ? -2 -7.762 6.387 1 86.69 93 LYS B CA 1
ATOM 1516 C C . LYS B 1 93 ? -1.845 -7.926 7.895 1 86.69 93 LYS B C 1
ATOM 1518 O O . LYS B 1 93 ? -2.768 -8.383 8.578 1 86.69 93 LYS B O 1
ATOM 1523 N N . GLY B 1 94 ? -0.772 -7.566 8.352 1 82.62 94 GLY B N 1
ATOM 1524 C CA . GLY B 1 94 ? -0.492 -7.668 9.773 1 82.62 94 GLY B CA 1
ATOM 1525 C C . GLY B 1 94 ? -1.333 -6.73 10.617 1 82.62 94 GLY B C 1
ATOM 1526 O O . GLY B 1 94 ? -1.71 -7.07 11.742 1 82.62 94 GLY B O 1
ATOM 1527 N N . CYS B 1 95 ? -1.521 -5.598 10 1 77.12 95 CYS B N 1
ATOM 1528 C CA . CYS B 1 95 ? -2.322 -4.609 10.711 1 77.12 95 CYS B CA 1
ATOM 1529 C C . CYS B 1 95 ? -3.764 -5.082 10.867 1 77.12 95 CYS B C 1
ATOM 1531 O O . CYS B 1 95 ? -4.414 -4.797 11.875 1 77.12 95 CYS B O 1
ATOM 1533 N N . ARG B 1 96 ? -4.273 -5.742 9.883 1 72.19 96 ARG B N 1
ATOM 1534 C CA . ARG B 1 96 ? -5.637 -6.266 9.906 1 72.19 96 ARG B CA 1
ATOM 1535 C C . ARG B 1 96 ? -5.785 -7.355 10.961 1 72.19 96 ARG B C 1
ATOM 1537 O O . ARG B 1 96 ? -6.801 -7.422 11.656 1 72.19 96 ARG B O 1
ATOM 1544 N N . VAL B 1 97 ? -4.836 -8.258 10.961 1 67.5 97 VAL B N 1
ATOM 1545 C CA . VAL B 1 97 ? -4.879 -9.367 11.906 1 67.5 97 VAL B CA 1
ATOM 1546 C C . VAL B 1 97 ? -4.805 -8.828 13.336 1 67.5 97 VAL B C 1
ATOM 1548 O O . VAL B 1 97 ? -5.379 -9.422 14.258 1 67.5 97 VAL B O 1
ATOM 1551 N N . THR B 1 98 ? -4.117 -7.848 13.461 1 58.81 98 THR B N 1
ATOM 1552 C CA . THR B 1 98 ? -3.961 -7.336 14.82 1 58.81 98 THR B CA 1
ATOM 1553 C C . THR B 1 98 ? -5.281 -6.777 15.344 1 58.81 98 THR B C 1
ATOM 1555 O O . THR B 1 98 ? -5.527 -6.777 16.547 1 58.81 98 THR B O 1
ATOM 1558 N N . LYS B 1 99 ? -5.988 -6.301 14.477 1 51.06 99 LYS B N 1
ATOM 1559 C CA . LYS B 1 99 ? -7.242 -5.766 15.008 1 51.06 99 LYS B CA 1
ATOM 1560 C C . LYS B 1 99 ? -8.203 -6.891 15.383 1 51.06 99 LYS B C 1
ATOM 1562 O O . LYS B 1 99 ? -9.203 -6.66 16.062 1 51.06 99 LYS B O 1
ATOM 1567 N N . SER B 1 100 ? -8.234 -7.98 14.57 1 44.53 100 SER B N 1
ATOM 1568 C CA . SER B 1 100 ? -9.234 -8.992 14.898 1 44.53 100 SER B CA 1
ATOM 1569 C C . SER B 1 100 ? -8.992 -9.57 16.281 1 44.53 100 SER B C 1
ATOM 1571 O O . SER B 1 100 ? -9.844 -10.281 16.828 1 44.53 100 SER B O 1
ATOM 1573 N N . LYS B 1 101 ? -7.766 -9.68 16.562 1 40.66 101 LYS B N 1
ATOM 1574 C CA . LYS B 1 101 ? -7.652 -10.5 17.766 1 40.66 101 LYS B CA 1
ATOM 1575 C C . LYS B 1 101 ? -8.32 -9.82 18.953 1 40.66 101 LYS B C 1
ATOM 1577 O O . LYS B 1 101 ? -8.602 -10.469 19.969 1 40.66 101 LYS B O 1
ATOM 1582 N N . LYS B 1 102 ? -8.617 -8.484 18.969 1 32.94 102 LYS B N 1
ATOM 1583 C CA . LYS B 1 102 ? -9.156 -8.375 20.328 1 32.94 102 LYS B CA 1
ATOM 1584 C C . LYS B 1 102 ? -10.617 -8.805 20.359 1 32.94 102 LYS B C 1
ATOM 1586 O O . LYS B 1 102 ? -11.398 -8.477 19.469 1 32.94 102 LYS B O 1
#

Secondary structure (DSSP, 8-state):
------------S---HHHHHHHHHHHHHHHHS-SSS---B-HHHHHHHHHHH-TTTTTT---HHHHHHHHS-GGG--B-HHHHHHHHHHHHHHHHHHHH--/--S---------S---HHHHHHHHHHHHHHHHS-SSS---B-HHHHHHHHHHH-TTTTTT---HHHHHHHHS-TTS--B-HHHHHHHHHHHHHHHHHHHH--

Solvent-accessible surface area (backbone atoms only — not comparable to full-atom values): 11305 Å² total; per-residue (Å²): 134,84,72,81,74,69,66,67,71,67,67,73,57,86,61,37,68,44,44,46,16,37,46,43,40,48,50,53,47,57,64,64,13,48,86,60,88,58,70,31,31,35,51,69,53,48,51,50,45,35,54,69,46,23,65,82,34,35,83,45,33,75,45,61,68,60,45,41,64,70,65,40,64,72,91,71,17,60,32,39,61,61,44,58,47,51,32,50,46,32,28,32,55,38,55,55,55,57,61,63,68,108,131,75,73,64,75,69,66,67,70,66,67,73,58,87,64,36,68,44,44,47,16,35,48,43,40,48,50,52,46,55,57,63,15,47,89,59,92,57,70,31,33,36,51,70,52,48,49,49,47,36,54,70,45,22,65,83,34,36,82,45,33,76,47,60,68,61,46,39,65,71,64,39,64,73,93,72,16,59,32,40,62,62,42,58,47,52,34,50,46,32,29,34,54,38,55,55,54,58,59,63,68,107

Nearest PDB structures (foldseek):
  2egd-assembly1_A  TM=7.265E-01  e=3.241E-05  Homo sapiens
  2h2k-assembly1_A  TM=7.287E-01  e=5.429E-05  Homo sapiens
  2egd-assembly1_B  TM=7.204E-01  e=7.658E-05  Homo sapiens
  2ki6-assembly1_C  TM=7.083E-01  e=2.410E-04  Homo sapiens
  2kot-assembly1_B  TM=6.863E-01  e=5.076E-04  Homo sapiens

Organism: Podarcis muralis (NCBI:txid64176)

Sequence (204 aa):
MGFGCCKKRKNSQELTDVERAIEIVINNFHCYAVKGRKECITPNELRDLVGQRLPHLAESVGTLDDKIECHGDGDEAKLQFGEYWSVMGDAAKGCRVTKSKKMGFGCCKKRKNSQELTDVERAIEIVINNFHCYAVKGRKECITPNELRDLVGQRLPHLAESVGTLDDKIECHGDGDEAKLQFGEYWSVMGDAAKGCRVTKSKK

Radius of gyration: 16.8 Å; Cα contacts (8 Å, |Δi|>4): 247; chains: 2; bounding box: 51×36×38 Å